Protein AF-A0A7V3SKM0-F1 (afdb_monomer)

Foldseek 3Di:
DDPVVVVVVVVVVVVLLVVLKDKDALQVVVVVCLVPVLLLFFQLLLLLVLQPVQPWDDDPPDAIDGNLCVVPDDPCRVVVSCCNVVQSVCVSVVHPSVVDDDDDDDDPPNCPVVVVVSSLVSLLVLCSDPSSWYKAQPPDLLRDDLCLLDDPVCQVVVCVVRVHHDDDHDDLVVVCCCCPVVVSPRRGGMMITDGRDCPVLALEFEDDDDDPVPDDCCLAAWDFQVVVCVVVVDSPRSVRTNLNHRPSSNHSHDYD

Secondary structure (DSSP, 8-state):
--HHHHHHHHHHHHHHHHHH--EEEHHHHHHHHHH-GGGG--HHHHHHHHHHHT-EE--TTS--EEGGGTTT--S-HHHHHIIIIIIIHHHHTT-GGGGS-------TTSSHHHHHHHHHHHHHHHHTSSTT-EEEETT-TT---GGGGS-HHHHHHHHHHH-----S---HHHHHHHHHTSTT-GGG-EEEEE--BTTTTBSEE------TTT--THHHH-EE-HHHHHHH--TTSGGGEE--SHHHHTTTSEE-

Mean predicted aligned error: 4.81 Å

Radius of gyration: 20.49 Å; Cα contacts (8 Å, |Δi|>4): 348; chains: 1; bounding box: 62×51×52 Å

Structure (mmCIF, N/CA/C/O backbone):
data_AF-A0A7V3SKM0-F1
#
_entry.id   AF-A0A7V3SKM0-F1
#
loop_
_atom_site.group_PDB
_atom_site.id
_atom_site.type_symbol
_atom_site.label_atom_id
_atom_site.label_alt_id
_atom_site.label_comp_id
_atom_site.label_asym_id
_atom_site.label_entity_id
_atom_site.label_seq_id
_atom_site.pdbx_PDB_ins_code
_atom_site.Cartn_x
_atom_site.Cartn_y
_atom_site.Cartn_z
_atom_site.occupancy
_atom_site.B_iso_or_equiv
_atom_site.auth_seq_id
_atom_site.auth_comp_id
_atom_site.auth_asym_id
_atom_site.auth_atom_id
_atom_site.pdbx_PDB_model_num
ATOM 1 N N . MET A 1 1 ? -1.896 -29.297 24.755 1.00 62.66 1 MET A N 1
ATOM 2 C CA . MET A 1 1 ? -1.454 -29.412 23.353 1.00 62.66 1 MET A CA 1
ATOM 3 C C . MET A 1 1 ? -0.085 -30.065 23.360 1.00 62.66 1 MET A C 1
ATOM 5 O O . MET A 1 1 ? 0.789 -29.589 24.080 1.00 62.66 1 MET A O 1
ATOM 9 N N . LYS A 1 2 ? 0.081 -31.198 22.677 1.00 87.25 2 LYS A N 1
ATOM 10 C CA . LYS A 1 2 ? 1.396 -31.849 22.560 1.00 87.25 2 LYS A CA 1
ATOM 11 C C . LYS A 1 2 ? 2.263 -31.060 21.567 1.00 87.25 2 LYS A C 1
ATOM 13 O O . L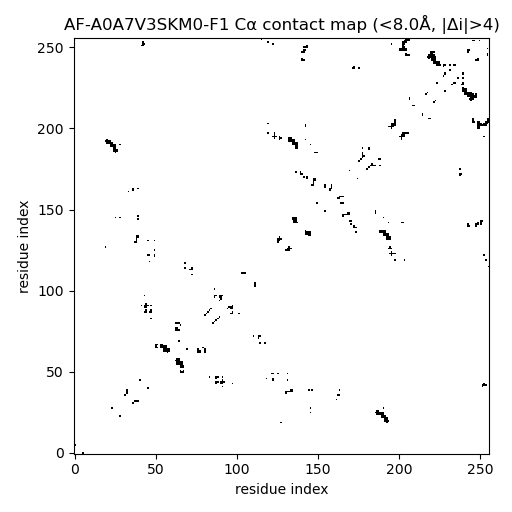YS A 1 2 ? 1.708 -30.531 20.605 1.00 87.25 2 LYS A O 1
ATOM 18 N N . PRO A 1 3 ? 3.600 -31.014 21.722 1.00 86.88 3 PRO A N 1
ATOM 19 C CA . PRO A 1 3 ? 4.477 -30.331 20.764 1.00 86.88 3 PRO A CA 1
ATOM 20 C C . PRO A 1 3 ? 4.261 -30.760 19.301 1.00 86.88 3 PRO A C 1
ATOM 22 O O . PRO A 1 3 ? 4.323 -29.933 18.400 1.00 86.88 3 PRO A O 1
ATOM 25 N N . SER A 1 4 ? 3.922 -32.030 19.061 1.00 86.69 4 SER A N 1
ATOM 26 C CA . SER A 1 4 ? 3.610 -32.563 17.727 1.00 86.69 4 SER A CA 1
ATOM 27 C C . SER A 1 4 ? 2.326 -31.995 17.107 1.00 86.69 4 SER A C 1
ATOM 29 O O . SER A 1 4 ? 2.255 -31.832 15.895 1.00 86.69 4 SER A O 1
ATOM 31 N N . GLU A 1 5 ? 1.309 -31.686 17.919 1.00 86.88 5 GLU A N 1
ATOM 32 C CA . GLU A 1 5 ? 0.057 -31.073 17.447 1.00 86.88 5 GLU A CA 1
ATOM 33 C C . GLU A 1 5 ? 0.285 -29.611 17.050 1.00 86.88 5 GLU A C 1
ATOM 35 O O . GLU A 1 5 ? -0.231 -29.166 16.030 1.00 86.88 5 GLU A O 1
ATOM 40 N N . PHE A 1 6 ? 1.113 -28.889 17.813 1.00 91.00 6 PHE A N 1
ATOM 41 C CA . PHE A 1 6 ? 1.508 -27.519 17.485 1.00 91.00 6 PHE A CA 1
ATOM 42 C C . PHE A 1 6 ? 2.310 -27.448 16.176 1.00 91.00 6 PHE A C 1
ATOM 44 O O . PHE A 1 6 ? 2.038 -26.597 15.334 1.00 91.00 6 PHE A O 1
ATOM 51 N N . LEU A 1 7 ? 3.267 -28.362 15.968 1.00 91.25 7 LEU A N 1
ATOM 52 C CA . LEU A 1 7 ? 4.035 -28.419 14.718 1.00 91.25 7 LEU A CA 1
ATOM 53 C C . LEU A 1 7 ? 3.143 -28.708 13.506 1.00 91.25 7 LEU A C 1
ATOM 55 O O . LEU A 1 7 ? 3.321 -28.082 12.466 1.00 91.25 7 LEU A O 1
ATOM 59 N N . LYS A 1 8 ? 2.147 -29.588 13.661 1.00 89.56 8 LYS A N 1
ATOM 60 C CA . LYS A 1 8 ? 1.165 -29.853 12.606 1.00 89.56 8 LYS A CA 1
ATOM 61 C C . LYS A 1 8 ? 0.349 -28.601 12.260 1.00 89.56 8 LYS A C 1
ATOM 63 O O . LYS A 1 8 ? 0.214 -28.283 11.086 1.00 89.56 8 LYS A O 1
ATOM 68 N N . GLN A 1 9 ? -0.118 -27.850 13.262 1.00 85.94 9 GLN A N 1
ATOM 69 C CA . GLN A 1 9 ? -0.811 -26.573 13.036 1.00 85.94 9 GLN A CA 1
ATOM 70 C C . GLN A 1 9 ? 0.078 -25.540 12.329 1.00 85.94 9 GLN A C 1
ATOM 72 O O . GLN A 1 9 ? -0.388 -24.822 11.449 1.00 85.94 9 GLN A O 1
ATOM 77 N N . ALA A 1 10 ? 1.363 -25.464 12.690 1.00 86.06 10 ALA A N 1
ATOM 78 C CA . ALA A 1 10 ? 2.309 -24.561 12.037 1.00 86.06 10 ALA A CA 1
ATOM 79 C C . ALA A 1 10 ? 2.553 -24.938 10.564 1.00 86.06 10 ALA A C 1
ATOM 81 O O . ALA A 1 10 ? 2.720 -24.059 9.719 1.00 86.06 10 ALA A O 1
ATOM 82 N N . GLU A 1 11 ? 2.568 -26.232 10.248 1.00 87.62 11 GLU A N 1
ATOM 83 C CA . GLU A 1 11 ? 2.710 -26.726 8.879 1.00 87.62 11 GLU A CA 1
ATOM 84 C C . GLU A 1 11 ? 1.443 -26.494 8.045 1.00 87.62 11 GLU A C 1
ATOM 86 O O . GLU A 1 11 ? 1.545 -26.009 6.920 1.00 87.62 11 GLU A O 1
ATOM 91 N N . GLU A 1 12 ? 0.257 -26.729 8.614 1.00 87.69 12 GLU A N 1
ATOM 92 C CA . GLU A 1 12 ? -1.033 -26.395 7.991 1.00 87.69 12 GLU A CA 1
ATOM 93 C C . GLU A 1 12 ? -1.133 -24.892 7.686 1.00 87.69 12 GLU A C 1
ATOM 95 O O . GLU A 1 12 ? -1.507 -24.506 6.577 1.00 87.69 12 GLU A O 1
ATOM 100 N N . LEU A 1 13 ? -0.716 -24.035 8.628 1.00 83.19 13 LEU A N 1
ATOM 101 C CA . LEU A 1 13 ? -0.663 -22.589 8.415 1.00 83.19 13 LEU A CA 1
ATOM 102 C C . LEU A 1 13 ? 0.285 -22.238 7.262 1.00 83.19 13 LEU A C 1
ATOM 104 O O . LEU A 1 13 ? -0.101 -21.501 6.358 1.00 83.19 13 LEU A O 1
ATOM 108 N N . ARG A 1 14 ? 1.490 -22.817 7.237 1.00 80.88 14 ARG A N 1
ATOM 109 C CA . ARG A 1 14 ? 2.461 -22.584 6.159 1.00 80.88 14 ARG A CA 1
ATOM 110 C C . ARG A 1 14 ? 1.924 -23.014 4.792 1.00 80.88 14 ARG A C 1
ATOM 112 O O . ARG A 1 14 ? 2.117 -22.292 3.820 1.00 80.88 14 ARG A O 1
ATOM 119 N N . GLN A 1 15 ? 1.261 -24.166 4.703 1.00 85.19 15 GLN A N 1
ATOM 120 C CA . GLN A 1 15 ? 0.653 -24.638 3.454 1.00 85.19 15 GLN A CA 1
ATOM 121 C C . GLN A 1 15 ? -0.481 -23.713 3.001 1.00 85.19 15 GLN A C 1
ATOM 123 O O . GLN A 1 15 ? -0.570 -23.385 1.819 1.00 85.19 15 GLN A O 1
ATOM 128 N N . SER A 1 16 ? -1.308 -23.241 3.939 1.00 83.25 16 SER A N 1
ATOM 129 C CA . SER A 1 16 ? -2.358 -22.270 3.631 1.00 83.25 16 SER A CA 1
ATOM 130 C C . SER A 1 16 ? -1.777 -20.954 3.104 1.00 83.25 16 SER A C 1
ATOM 132 O O . SER A 1 16 ? -2.249 -20.455 2.088 1.00 83.25 16 SER A O 1
ATOM 134 N N . GLU A 1 17 ? -0.689 -20.449 3.694 1.00 81.81 17 GLU A N 1
ATOM 135 C CA . GLU A 1 17 ? 0.005 -19.258 3.193 1.00 81.81 17 GLU A CA 1
ATOM 136 C C . GLU A 1 17 ? 0.608 -19.501 1.807 1.00 81.81 17 GLU A C 1
ATOM 138 O O . GLU A 1 17 ? 0.455 -18.660 0.927 1.00 81.81 17 GLU A O 1
ATOM 143 N N . GLN A 1 18 ? 1.217 -20.670 1.572 1.00 83.94 18 GLN A N 1
ATOM 144 C CA . GLN A 1 18 ? 1.752 -21.046 0.259 1.00 83.94 18 GLN A CA 1
ATOM 145 C C . GLN A 1 18 ? 0.680 -21.066 -0.836 1.00 83.94 18 GLN A C 1
ATOM 147 O O . GLN A 1 18 ? 0.955 -20.658 -1.961 1.00 83.94 18 GLN A O 1
ATOM 152 N N . SER A 1 19 ? -0.545 -21.483 -0.508 1.00 88.31 19 SER A N 1
ATOM 153 C CA . SER A 1 19 ? -1.655 -21.513 -1.467 1.00 88.31 19 SER A CA 1
ATOM 154 C C . SER A 1 19 ? -2.150 -20.128 -1.895 1.00 88.31 19 SER A C 1
ATOM 156 O O . SER A 1 19 ? -2.809 -20.014 -2.925 1.00 88.31 19 SER A O 1
ATOM 158 N N . LEU A 1 20 ? -1.826 -19.077 -1.132 1.00 90.62 20 LEU A N 1
ATOM 159 C CA . LEU A 1 20 ? -2.204 -17.706 -1.470 1.00 90.62 20 LEU A CA 1
ATOM 160 C C . LEU A 1 20 ? -1.263 -17.081 -2.500 1.00 90.62 20 LEU A C 1
ATOM 162 O O . LEU A 1 20 ? -1.655 -16.105 -3.141 1.00 90.62 20 LEU A O 1
ATOM 166 N N . TYR A 1 21 ? -0.034 -17.590 -2.637 1.00 94.00 21 TYR A N 1
ATOM 167 C CA . TYR A 1 21 ? 0.935 -17.029 -3.573 1.00 94.00 21 TYR A CA 1
ATOM 168 C C . TYR A 1 21 ? 0.453 -17.207 -5.005 1.00 94.00 21 TYR A C 1
ATOM 170 O O . TYR A 1 21 ? -0.045 -18.257 -5.406 1.00 94.00 21 TYR A O 1
ATOM 178 N N . TRP A 1 22 ? 0.655 -16.156 -5.783 1.00 97.25 22 TRP A N 1
ATOM 179 C CA . TRP A 1 22 ? 0.371 -16.147 -7.200 1.00 97.25 22 TRP A CA 1
ATOM 180 C C . TRP A 1 22 ? 1.491 -15.395 -7.902 1.00 97.25 22 TRP A C 1
ATOM 182 O O . TRP A 1 22 ? 1.940 -14.351 -7.424 1.00 97.25 22 TRP A O 1
ATOM 192 N N . GLU A 1 23 ? 1.924 -15.934 -9.030 1.00 97.94 23 GLU A N 1
ATOM 193 C CA . GLU A 1 23 ? 2.858 -15.300 -9.943 1.00 97.94 23 GLU A CA 1
ATOM 194 C C . GLU A 1 23 ? 2.373 -15.562 -11.364 1.00 97.94 23 GLU A C 1
ATOM 196 O O . GLU A 1 23 ? 1.942 -16.670 -11.689 1.00 97.94 23 GLU A O 1
ATOM 201 N N . GLY A 1 24 ? 2.448 -14.536 -12.196 1.00 98.19 24 GLY A N 1
ATOM 202 C CA . GLY A 1 24 ? 2.069 -14.599 -13.594 1.00 98.19 24 GLY A CA 1
ATOM 203 C C . GLY A 1 24 ? 2.647 -13.418 -14.350 1.00 98.19 24 GLY A C 1
ATOM 204 O O . GLY A 1 24 ? 3.546 -12.718 -13.884 1.00 98.19 24 GLY A O 1
ATOM 205 N N . THR A 1 25 ? 2.126 -13.196 -15.539 1.00 98.50 25 THR A N 1
ATOM 206 C CA . THR A 1 25 ? 2.462 -12.056 -16.380 1.00 98.50 25 THR A CA 1
ATOM 207 C C . THR A 1 25 ? 1.460 -10.921 -16.189 1.00 98.50 25 THR A C 1
ATOM 209 O O . THR A 1 25 ? 0.399 -11.081 -15.578 1.00 98.50 25 THR A O 1
ATOM 212 N N . PHE A 1 26 ? 1.768 -9.751 -16.742 1.00 98.50 26 PHE A N 1
ATOM 213 C CA . PHE A 1 26 ? 0.814 -8.652 -16.797 1.00 98.50 26 PHE A CA 1
ATOM 214 C C . PHE A 1 26 ? -0.458 -9.033 -17.569 1.00 98.50 26 PHE A C 1
ATOM 216 O O . PHE A 1 26 ? -1.543 -8.596 -17.190 1.00 98.50 26 PHE A O 1
ATOM 223 N N . ALA A 1 27 ? -0.352 -9.878 -18.602 1.00 98.19 27 ALA A N 1
ATOM 224 C CA . ALA A 1 27 ? -1.518 -10.402 -19.308 1.00 98.19 27 ALA A CA 1
ATOM 225 C C . ALA A 1 27 ? -2.434 -11.213 -18.373 1.00 98.19 27 ALA A C 1
ATOM 227 O O . ALA A 1 27 ? -3.635 -10.954 -18.331 1.00 98.19 27 ALA A O 1
ATOM 228 N N . ASP A 1 28 ? -1.866 -12.102 -17.554 1.00 98.31 28 ASP A N 1
ATOM 229 C CA . ASP A 1 28 ? -2.636 -12.874 -16.568 1.00 98.31 28 ASP A CA 1
ATOM 230 C C . ASP A 1 28 ? -3.270 -11.954 -15.508 1.00 98.31 28 ASP A C 1
ATOM 232 O O . ASP A 1 28 ? -4.421 -12.124 -15.105 1.00 98.31 28 ASP A O 1
ATOM 236 N N . TYR A 1 29 ? -2.543 -10.916 -15.082 1.00 98.31 29 TYR A N 1
ATOM 237 C CA . TYR A 1 29 ? -3.069 -9.919 -14.151 1.00 98.31 29 TYR A CA 1
ATOM 238 C C . TYR A 1 29 ? -4.236 -9.108 -14.745 1.00 98.31 29 TYR A C 1
ATOM 240 O O . TYR A 1 29 ? -5.186 -8.793 -14.023 1.00 98.31 29 TYR A O 1
ATOM 248 N N . LEU A 1 30 ? -4.217 -8.796 -16.047 1.00 97.88 30 LEU A N 1
ATOM 249 C CA . LEU A 1 30 ? -5.338 -8.124 -16.712 1.00 97.88 30 LEU A CA 1
ATOM 250 C C . LEU A 1 30 ? -6.625 -8.958 -16.645 1.00 97.88 30 LEU A C 1
ATOM 252 O O . LEU A 1 30 ? -7.708 -8.400 -16.458 1.00 97.88 30 LEU A O 1
ATOM 256 N N . GLU A 1 31 ? -6.537 -10.285 -16.724 1.00 97.31 31 GLU A N 1
ATOM 257 C CA . GLU A 1 31 ? -7.702 -11.157 -16.527 1.00 97.31 31 GLU A CA 1
ATOM 258 C C . GLU A 1 31 ? -8.241 -11.064 -15.093 1.00 97.31 31 GLU A C 1
ATOM 260 O O . GLU A 1 31 ? -9.453 -10.978 -14.885 1.00 97.31 31 GLU A O 1
ATOM 265 N N . ILE A 1 32 ? -7.352 -11.006 -14.097 1.00 97.44 32 ILE A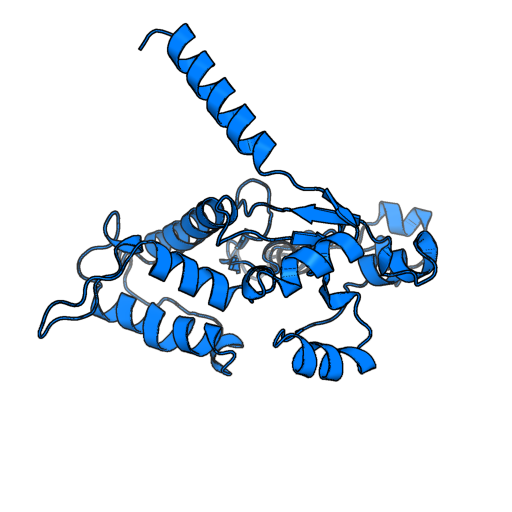 N 1
ATOM 266 C CA . ILE A 1 32 ? -7.733 -10.875 -12.685 1.00 97.44 32 ILE A CA 1
ATOM 267 C C . ILE A 1 32 ? -8.420 -9.532 -12.432 1.00 97.44 32 ILE A C 1
ATOM 269 O O . ILE A 1 32 ? -9.520 -9.498 -11.880 1.00 97.44 32 ILE A O 1
ATOM 273 N N . VAL A 1 33 ? -7.793 -8.421 -12.820 1.00 97.12 33 VAL A N 1
ATOM 274 C CA . VAL A 1 33 ? -8.286 -7.074 -12.494 1.00 97.12 33 VAL A CA 1
ATOM 275 C C . VAL A 1 33 ? -9.577 -6.734 -13.238 1.00 97.12 33 VAL A C 1
ATOM 277 O O . VAL A 1 33 ? -10.424 -6.026 -12.702 1.00 97.12 33 VAL A O 1
ATOM 280 N N . THR A 1 34 ? -9.785 -7.274 -14.441 1.00 95.75 34 THR A N 1
ATOM 281 C CA . THR A 1 34 ? -11.042 -7.073 -15.181 1.00 95.75 34 THR A CA 1
ATOM 282 C C . THR A 1 34 ? -12.211 -7.848 -14.571 1.00 95.75 34 THR A C 1
ATOM 284 O O . THR A 1 34 ? -13.347 -7.383 -14.647 1.00 95.75 34 THR A O 1
ATOM 287 N N . GLN A 1 35 ? -11.952 -8.984 -13.914 1.00 95.19 35 GLN A N 1
ATOM 288 C CA . GLN A 1 35 ? -12.962 -9.739 -13.161 1.00 95.19 35 GLN A CA 1
ATOM 289 C C . GLN A 1 35 ? -13.176 -9.195 -11.742 1.00 95.19 35 GLN A C 1
ATOM 291 O O . GLN A 1 35 ? -14.296 -9.211 -11.230 1.00 95.19 35 GLN A O 1
ATOM 296 N N . LYS A 1 36 ? -12.104 -8.722 -11.100 1.00 95.19 36 LYS A N 1
ATOM 297 C CA . LYS A 1 36 ? -12.081 -8.203 -9.728 1.00 95.19 36 LYS A CA 1
ATOM 298 C C . LYS A 1 36 ? -11.412 -6.817 -9.686 1.00 95.19 36 LYS A C 1
ATOM 300 O O . LYS A 1 36 ? -10.288 -6.713 -9.195 1.00 95.19 36 LYS A O 1
ATOM 305 N N . PRO A 1 37 ? -12.079 -5.740 -10.144 1.00 94.31 37 PRO A N 1
ATOM 306 C CA . PRO A 1 37 ? -11.497 -4.391 -10.185 1.00 94.31 37 PRO A CA 1
ATOM 307 C C . PRO A 1 37 ? -10.926 -3.894 -8.851 1.00 94.31 37 PRO A C 1
ATOM 309 O O . PRO A 1 37 ? -9.966 -3.126 -8.844 1.00 94.31 37 PRO A O 1
ATOM 312 N N . GLN A 1 38 ? -11.471 -4.370 -7.728 1.00 93.38 38 GLN A N 1
ATOM 313 C CA . GLN A 1 38 ? -11.050 -3.996 -6.378 1.00 93.38 38 GLN A CA 1
ATOM 314 C C . GLN A 1 38 ? -9.590 -4.346 -6.049 1.00 93.38 38 GLN A C 1
ATOM 316 O O . GLN A 1 38 ? -8.990 -3.758 -5.151 1.00 93.38 38 GLN A O 1
ATOM 321 N N . VAL A 1 39 ? -8.955 -5.270 -6.782 1.00 95.50 39 VAL A N 1
ATOM 322 C CA . VAL A 1 39 ? -7.533 -5.586 -6.539 1.00 95.50 39 VAL A CA 1
ATOM 323 C C . VAL A 1 39 ? -6.620 -4.398 -6.862 1.00 95.50 39 VAL A C 1
ATOM 325 O O . VAL A 1 39 ? -5.549 -4.281 -6.265 1.00 95.50 39 VAL A O 1
ATOM 328 N N . ALA A 1 40 ? -7.071 -3.496 -7.741 1.00 95.38 40 ALA A N 1
ATOM 329 C CA . ALA A 1 40 ? -6.399 -2.253 -8.115 1.00 95.38 40 ALA A CA 1
ATOM 330 C C . ALA A 1 40 ? -6.851 -1.040 -7.277 1.00 95.38 40 ALA A C 1
ATOM 332 O O . ALA A 1 40 ? -6.513 0.102 -7.599 1.00 95.38 40 ALA A O 1
ATOM 333 N N . ASP A 1 41 ? -7.626 -1.253 -6.208 1.00 93.62 41 ASP A N 1
ATOM 334 C CA . ASP A 1 41 ? -8.072 -0.151 -5.366 1.00 93.62 41 ASP A CA 1
ATOM 335 C C . ASP A 1 41 ? -6.921 0.507 -4.605 1.00 93.62 41 ASP A C 1
ATOM 337 O O . ASP A 1 41 ? -5.954 -0.126 -4.156 1.00 93.62 41 ASP A O 1
ATOM 341 N N . LEU A 1 42 ? -7.079 1.821 -4.442 1.00 94.62 42 LEU A N 1
ATOM 342 C CA . LEU A 1 42 ? -6.159 2.684 -3.716 1.00 94.62 42 LEU A CA 1
ATOM 343 C C . LEU A 1 42 ? -6.094 2.293 -2.236 1.00 94.62 42 LEU A C 1
ATOM 345 O O . LEU A 1 42 ? -7.047 1.746 -1.679 1.00 94.62 42 LEU A O 1
ATOM 349 N N . ALA A 1 43 ? -5.001 2.675 -1.574 1.00 95.06 43 ALA A N 1
ATOM 350 C CA . ALA A 1 43 ? -4.765 2.394 -0.157 1.00 95.06 43 ALA A CA 1
ATOM 351 C C . ALA A 1 43 ? -5.970 2.750 0.734 1.00 95.06 43 ALA A C 1
ATOM 353 O O . ALA A 1 43 ? -6.401 1.955 1.564 1.00 95.06 43 ALA A O 1
ATOM 354 N N . HIS A 1 44 ? -6.569 3.924 0.524 1.00 95.81 44 HIS A N 1
ATOM 355 C CA . HIS A 1 44 ? -7.683 4.430 1.329 1.00 95.81 44 HIS A CA 1
ATOM 356 C C . HIS A 1 44 ? -8.960 3.609 1.146 1.00 95.81 44 HIS A C 1
ATOM 358 O O . HIS A 1 44 ? -9.668 3.380 2.124 1.00 95.81 44 HIS A O 1
ATOM 364 N N . ALA A 1 45 ? -9.236 3.159 -0.083 1.00 96.12 45 ALA A N 1
ATOM 365 C CA . ALA A 1 45 ? -10.347 2.255 -0.372 1.00 96.12 45 ALA A CA 1
ATOM 366 C C . ALA A 1 45 ? -10.113 0.901 0.296 1.00 96.12 45 ALA A C 1
ATOM 368 O O . ALA A 1 45 ? -10.965 0.431 1.035 1.00 96.12 45 ALA A O 1
ATOM 369 N N . ARG A 1 46 ? -8.898 0.361 0.197 1.00 96.31 46 ARG A N 1
ATOM 370 C CA . ARG A 1 46 ? -8.536 -0.897 0.851 1.00 96.31 46 ARG A 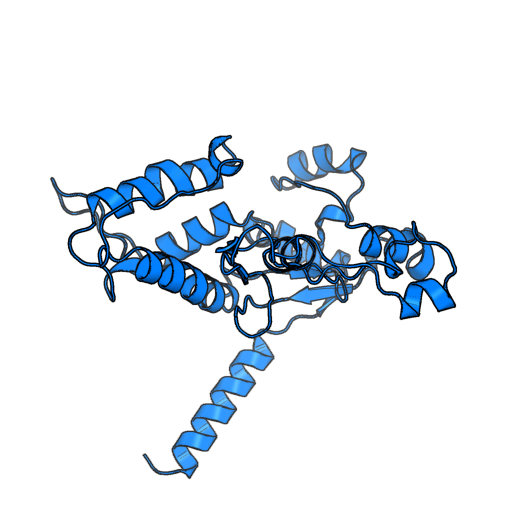CA 1
ATOM 371 C C . ARG A 1 46 ? -8.683 -0.852 2.372 1.00 96.31 46 ARG A C 1
ATOM 373 O O . ARG A 1 46 ? -9.167 -1.809 2.967 1.00 96.31 46 ARG A O 1
ATOM 380 N N . VAL A 1 47 ? -8.288 0.254 3.006 1.00 97.62 47 VAL A N 1
ATOM 381 C CA . VAL A 1 47 ? -8.479 0.455 4.452 1.00 97.62 47 VAL A CA 1
ATOM 382 C C . VAL A 1 47 ? -9.961 0.597 4.799 1.00 97.62 47 VAL A C 1
ATOM 384 O O . VAL A 1 47 ? -10.405 0.025 5.793 1.00 97.62 47 VAL A O 1
ATOM 387 N N . TYR A 1 48 ? -10.736 1.319 3.987 1.00 98.12 48 TYR A N 1
ATOM 388 C CA . TYR A 1 48 ? -12.183 1.412 4.163 1.00 98.12 48 TYR A CA 1
ATOM 389 C C . TYR A 1 48 ? -12.845 0.030 4.070 1.00 98.12 48 TYR A C 1
ATOM 391 O O . TYR A 1 48 ? -13.522 -0.389 5.007 1.00 98.12 48 TYR A O 1
ATOM 399 N N . ASP A 1 49 ? -12.579 -0.712 2.998 1.00 97.44 49 ASP A N 1
ATOM 400 C CA . ASP A 1 49 ? -13.169 -2.023 2.736 1.00 97.44 49 ASP A CA 1
ATOM 401 C C . ASP A 1 49 ? -12.767 -3.045 3.793 1.00 97.44 49 ASP A C 1
ATOM 403 O O . ASP A 1 49 ? -13.613 -3.797 4.263 1.00 97.44 49 ASP A O 1
ATOM 407 N N . MET A 1 50 ? -11.519 -3.012 4.265 1.00 97.69 50 MET A N 1
ATOM 408 C CA . MET A 1 50 ? -11.067 -3.802 5.412 1.00 97.69 50 MET A CA 1
ATOM 409 C C . MET A 1 50 ? -11.929 -3.557 6.660 1.00 97.69 50 MET A C 1
ATOM 411 O O . MET A 1 50 ? -12.316 -4.506 7.348 1.00 97.69 50 MET A O 1
ATOM 415 N N . ILE A 1 51 ? -12.208 -2.289 6.988 1.00 97.88 51 ILE A N 1
ATOM 416 C CA . ILE A 1 51 ? -13.022 -1.930 8.157 1.00 97.88 51 ILE A CA 1
ATOM 417 C C . ILE A 1 51 ? -14.460 -2.417 7.957 1.00 97.88 51 ILE A C 1
ATOM 419 O O . ILE A 1 51 ? -15.050 -2.989 8.878 1.00 97.88 51 ILE A O 1
ATOM 423 N N . MET A 1 52 ? -15.010 -2.227 6.755 1.00 97.44 52 MET A N 1
ATOM 424 C CA . MET A 1 52 ? -16.376 -2.626 6.418 1.00 97.44 52 MET A CA 1
ATOM 425 C C . MET A 1 52 ? -16.546 -4.150 6.366 1.00 97.44 52 MET A C 1
ATOM 427 O O . MET A 1 52 ? -17.566 -4.659 6.831 1.00 97.44 52 MET A O 1
ATOM 431 N N . ALA A 1 53 ? -15.540 -4.888 5.892 1.00 96.56 53 ALA A N 1
ATOM 432 C CA . ALA A 1 53 ? -15.531 -6.348 5.812 1.00 96.56 53 ALA A CA 1
ATOM 433 C C . ALA A 1 53 ? -15.604 -7.017 7.194 1.00 96.56 53 ALA A C 1
ATOM 435 O O . ALA A 1 53 ? -16.153 -8.110 7.326 1.00 96.56 53 ALA A O 1
ATOM 436 N N . ALA A 1 54 ? -15.121 -6.354 8.251 1.00 96.06 54 ALA A N 1
ATOM 437 C CA . ALA A 1 54 ? -15.300 -6.831 9.624 1.00 96.06 54 ALA A CA 1
ATOM 438 C C . ALA A 1 54 ? -16.765 -6.746 10.105 1.00 96.06 54 ALA A C 1
ATOM 440 O O . ALA A 1 54 ? -17.144 -7.416 11.071 1.00 96.06 54 ALA A O 1
ATOM 441 N N . GLY A 1 55 ? -17.586 -5.930 9.440 1.00 96.31 55 GLY A N 1
ATOM 442 C CA . GLY A 1 55 ? -18.994 -5.692 9.733 1.00 96.31 55 GLY A CA 1
ATOM 443 C C . GLY A 1 55 ? -19.245 -4.421 10.546 1.00 96.31 55 GLY A C 1
ATOM 444 O O . GLY A 1 55 ? -18.420 -3.984 11.355 1.00 96.31 55 GLY A O 1
ATOM 445 N N . VAL A 1 56 ? -20.428 -3.841 10.348 1.00 96.50 56 VAL A N 1
ATOM 446 C CA . VAL A 1 56 ? -20.882 -2.611 11.005 1.00 96.50 56 VAL A CA 1
ATOM 447 C C . VAL A 1 56 ? -22.252 -2.854 11.614 1.00 96.50 56 VAL A C 1
ATOM 449 O O . VAL A 1 56 ? -23.138 -3.388 10.952 1.00 96.50 56 VAL A O 1
ATOM 452 N N . ASP A 1 57 ? -22.417 -2.473 12.875 1.00 94.31 57 ASP A N 1
ATOM 453 C CA . ASP A 1 57 ? -23.710 -2.483 13.547 1.00 94.31 57 ASP A CA 1
ATOM 454 C C . ASP A 1 57 ? -24.250 -1.051 13.628 1.00 94.31 57 ASP A C 1
ATOM 456 O O . ASP A 1 57 ? -23.537 -0.129 14.038 1.00 94.31 57 ASP A O 1
ATOM 460 N N . GLU A 1 58 ? -25.514 -0.869 13.246 1.00 92.56 58 GLU A N 1
ATOM 461 C CA . GLU A 1 58 ? -26.188 0.435 13.178 1.00 92.56 58 GLU A CA 1
ATOM 462 C C . GLU A 1 58 ? -27.346 0.500 14.194 1.00 92.56 58 GLU A C 1
ATOM 464 O O . GLU A 1 58 ? -28.513 0.345 13.834 1.00 92.56 58 GLU A O 1
ATOM 469 N N . PRO A 1 59 ? -27.045 0.662 15.496 1.00 89.50 59 PRO A N 1
ATOM 470 C CA . PRO A 1 59 ? -28.070 0.791 16.525 1.00 89.50 59 PRO A CA 1
ATOM 471 C C . PRO A 1 59 ? -28.869 2.093 16.373 1.00 89.50 59 PRO A C 1
ATOM 473 O O . PRO A 1 59 ? -28.307 3.169 16.171 1.00 89.50 59 PRO A O 1
ATOM 476 N N . GLU A 1 60 ? -30.188 2.009 16.547 1.00 90.94 60 GLU A N 1
ATOM 477 C CA . GLU A 1 60 ? -31.084 3.163 16.449 1.00 90.94 60 GLU A CA 1
ATOM 478 C C . GLU A 1 60 ? -30.712 4.260 17.466 1.00 90.94 60 GLU A C 1
ATOM 480 O O . GLU A 1 60 ? -30.506 4.003 18.656 1.00 90.94 60 GLU A O 1
ATOM 485 N N . GLY A 1 61 ? -30.583 5.502 16.986 1.00 86.88 61 GLY A N 1
ATOM 486 C CA . GLY A 1 61 ? -30.257 6.666 17.818 1.00 86.88 61 GLY A CA 1
ATOM 487 C C . GLY A 1 61 ? -28.829 6.698 18.383 1.00 86.88 61 GLY A C 1
ATOM 488 O O . GLY A 1 61 ? -28.539 7.531 19.245 1.00 86.88 61 GLY A O 1
ATOM 489 N N . ARG A 1 62 ? -27.925 5.819 17.930 1.00 87.06 62 ARG A N 1
ATOM 490 C CA . ARG A 1 62 ? -26.522 5.765 18.371 1.00 87.06 62 ARG A CA 1
ATOM 491 C C . ARG A 1 62 ? -25.552 5.813 17.178 1.00 87.06 62 ARG A C 1
ATOM 493 O O . ARG A 1 62 ? -25.945 5.484 16.063 1.00 87.06 62 ARG A O 1
ATOM 500 N N . PRO A 1 63 ? -24.289 6.234 17.393 1.00 87.81 63 PRO A N 1
ATOM 501 C CA . PRO A 1 63 ? -23.254 6.171 16.361 1.00 87.81 63 PRO A CA 1
ATOM 502 C C . PRO A 1 63 ? -23.058 4.748 15.827 1.00 87.81 63 PRO A C 1
ATOM 504 O O . PRO A 1 63 ? -23.229 3.776 16.572 1.00 87.81 63 PRO A O 1
ATOM 507 N N . LYS A 1 64 ? -22.649 4.636 14.557 1.00 92.44 64 LYS A N 1
ATOM 508 C CA . LYS A 1 64 ? -22.300 3.344 13.949 1.00 92.44 64 LYS A CA 1
ATOM 509 C C . LYS A 1 64 ? -21.156 2.686 14.713 1.00 92.44 64 LYS A C 1
ATOM 511 O O . LYS A 1 64 ? -20.196 3.350 15.103 1.00 92.44 64 LYS A O 1
ATOM 516 N N . GLN A 1 65 ? -21.235 1.369 14.871 1.00 92.88 65 GLN A N 1
ATOM 517 C CA . GLN A 1 65 ? -20.216 0.582 15.555 1.00 92.88 65 GLN A CA 1
ATOM 518 C C . GLN A 1 65 ? -19.518 -0.358 14.580 1.00 92.88 65 GLN A C 1
ATOM 520 O O . GLN A 1 6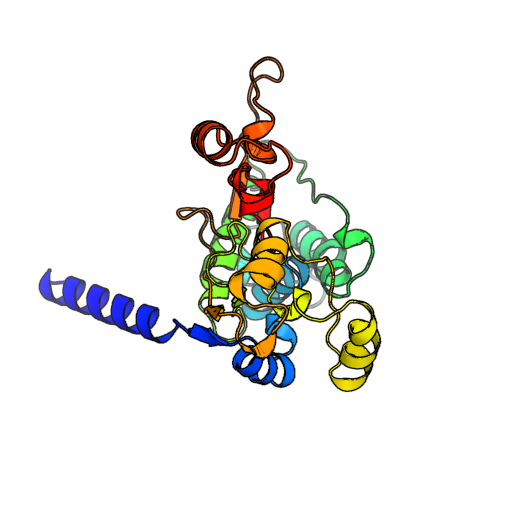5 ? -20.084 -1.359 14.142 1.00 92.88 65 GLN A O 1
ATOM 525 N N . TYR A 1 66 ? -18.258 -0.066 14.277 1.00 96.19 66 TYR A N 1
ATOM 526 C CA . TYR A 1 66 ? -17.436 -0.896 13.400 1.00 96.19 66 TYR A CA 1
ATOM 527 C C . TYR A 1 66 ? -16.816 -2.038 14.200 1.00 96.19 66 TYR A C 1
ATOM 529 O O . TYR A 1 66 ? -16.027 -1.813 15.124 1.00 96.19 66 TYR A O 1
ATOM 537 N N . ARG A 1 67 ? -17.142 -3.278 13.831 1.00 95.69 67 ARG A N 1
ATOM 538 C CA . ARG A 1 67 ? -16.665 -4.480 14.531 1.00 95.69 67 ARG A CA 1
ATOM 539 C C . ARG A 1 67 ? -15.146 -4.598 14.513 1.00 95.69 67 ARG A C 1
ATOM 541 O O . ARG A 1 67 ? -14.581 -5.103 15.477 1.00 95.69 67 ARG A O 1
ATOM 548 N N . PHE A 1 68 ? -14.503 -4.050 13.481 1.00 96.62 68 PHE A N 1
ATOM 549 C CA . PHE A 1 68 ? -13.050 -3.957 13.360 1.00 96.62 68 PHE A CA 1
ATOM 550 C C . PHE A 1 68 ? -12.371 -3.374 14.613 1.00 96.62 68 PHE A C 1
ATOM 552 O O . PHE A 1 68 ? -11.338 -3.885 15.033 1.00 96.62 68 PHE A O 1
ATOM 559 N N . PHE A 1 69 ? -12.954 -2.343 15.238 1.00 95.75 69 PHE A N 1
ATOM 560 C CA . PHE A 1 69 ? -12.338 -1.643 16.376 1.00 95.75 69 PHE A CA 1
ATOM 561 C C . PHE A 1 69 ? -12.734 -2.202 17.754 1.00 95.75 69 PHE A C 1
ATOM 563 O O . PHE A 1 69 ? -12.129 -1.835 18.761 1.00 95.75 69 PHE A O 1
ATOM 570 N N . ARG A 1 70 ? -13.725 -3.101 17.827 1.00 89.56 70 ARG A N 1
ATOM 571 C CA . ARG A 1 70 ? -14.362 -3.512 19.095 1.00 89.56 70 ARG A CA 1
ATOM 572 C C . ARG A 1 70 ? -13.452 -4.222 20.090 1.00 89.56 70 ARG A C 1
ATOM 574 O O . ARG A 1 70 ? -13.770 -4.242 21.274 1.00 89.56 70 ARG A O 1
ATOM 581 N N . SER A 1 71 ? -12.379 -4.855 19.625 1.00 86.25 71 SER A N 1
ATOM 582 C CA . SER A 1 71 ? -11.491 -5.631 20.494 1.00 86.25 71 SER A CA 1
ATOM 583 C C . SER A 1 71 ? -10.590 -4.761 21.366 1.00 86.25 71 SER A C 1
ATOM 585 O O . SER A 1 71 ? -10.187 -5.211 22.434 1.00 86.25 71 SER A O 1
ATOM 587 N N . GLU A 1 72 ? -10.258 -3.542 20.926 1.00 89.56 72 GLU A N 1
ATOM 588 C CA . GLU A 1 72 ? -9.249 -2.709 21.600 1.00 89.56 72 GLU A CA 1
ATOM 589 C C . GLU A 1 72 ? -9.693 -1.259 21.844 1.00 89.56 72 GLU A C 1
ATOM 591 O O . GLU A 1 72 ? -9.105 -0.586 22.691 1.00 89.56 72 GLU A O 1
ATOM 596 N N . ILE A 1 73 ? -10.725 -0.761 21.151 1.00 91.00 73 ILE A N 1
ATOM 597 C CA . ILE A 1 73 ? -11.190 0.625 21.275 1.00 91.00 73 ILE A CA 1
ATOM 598 C C . ILE A 1 73 ? -12.597 0.668 21.873 1.00 91.00 73 ILE A C 1
ATOM 600 O O . ILE A 1 73 ? -13.547 0.118 21.317 1.00 91.00 73 ILE A O 1
ATOM 604 N N . PHE A 1 74 ? -12.741 1.402 22.978 1.00 89.50 74 PHE A N 1
ATOM 605 C CA . PHE A 1 74 ? -14.004 1.578 23.693 1.00 89.50 74 PHE A CA 1
ATOM 606 C C . PHE A 1 74 ? -14.300 3.065 23.908 1.00 89.50 74 PHE A C 1
ATOM 608 O O . PHE A 1 74 ? -13.405 3.840 24.239 1.00 89.50 74 PHE A O 1
ATOM 615 N N . GLY A 1 75 ? -15.561 3.469 23.730 1.00 88.62 75 GLY A N 1
ATOM 616 C CA . GLY A 1 75 ? -16.024 4.835 24.012 1.00 88.62 75 GLY A CA 1
ATOM 617 C C . GLY A 1 75 ? -15.603 5.904 22.995 1.00 88.62 75 GLY A C 1
ATOM 618 O O . GLY A 1 75 ? -15.823 7.088 23.241 1.00 88.62 75 GLY A O 1
ATOM 619 N N . LEU A 1 76 ? -15.020 5.511 21.856 1.00 90.88 76 LEU A N 1
ATOM 620 C CA . LEU A 1 76 ? -14.622 6.416 20.768 1.00 90.88 76 LEU A CA 1
ATOM 621 C C . LEU A 1 76 ? -15.552 6.327 19.547 1.00 90.88 76 LEU A C 1
ATOM 623 O O . LEU A 1 76 ? -15.151 6.712 18.454 1.00 90.88 76 LEU A O 1
ATOM 627 N N . ASP A 1 77 ? -16.792 5.849 19.700 1.00 91.31 77 ASP A N 1
ATOM 628 C CA . ASP A 1 77 ? -17.697 5.550 18.577 1.00 91.31 77 ASP A CA 1
ATOM 629 C C . ASP A 1 77 ? -17.886 6.743 17.624 1.00 91.31 77 ASP A C 1
ATOM 631 O O . ASP A 1 77 ? -17.797 6.590 16.408 1.00 91.31 77 ASP A O 1
ATOM 635 N N . LYS A 1 78 ? -18.060 7.961 18.162 1.00 91.75 78 LYS A N 1
ATOM 636 C CA . LYS A 1 78 ? -18.167 9.187 17.348 1.00 91.75 78 LYS A CA 1
ATOM 637 C C . LYS A 1 78 ? -16.886 9.477 16.564 1.00 91.75 78 LYS A C 1
ATOM 639 O O . LYS A 1 78 ? -16.959 9.788 15.384 1.00 91.75 78 LYS A O 1
ATOM 644 N N . THR A 1 79 ? -15.722 9.362 17.203 1.00 92.62 79 THR A N 1
ATOM 645 C CA . THR A 1 79 ? -14.422 9.602 16.559 1.00 92.62 79 THR A CA 1
ATOM 646 C C . THR A 1 79 ? -14.135 8.556 15.486 1.00 92.62 79 THR A C 1
ATOM 648 O O . THR A 1 79 ? -13.681 8.899 14.400 1.00 92.62 79 THR A O 1
ATOM 651 N N . LEU A 1 80 ? -14.447 7.285 15.754 1.00 94.81 80 LEU A N 1
ATOM 652 C CA . LEU A 1 80 ? -14.336 6.214 14.767 1.00 94.81 80 LEU A CA 1
ATOM 653 C C . LEU A 1 80 ? -15.272 6.461 13.584 1.00 94.81 80 LEU A C 1
ATOM 655 O O . LEU A 1 80 ? -14.850 6.323 12.441 1.00 94.81 80 LEU A O 1
ATOM 659 N N . GLN A 1 81 ? -16.512 6.891 13.836 1.00 94.75 81 GLN A N 1
ATOM 660 C CA . GLN A 1 81 ? -17.439 7.263 12.772 1.00 94.75 81 GLN A CA 1
ATOM 661 C C . GLN A 1 81 ? -16.908 8.423 11.924 1.00 94.75 81 GLN A C 1
ATOM 663 O O . GLN A 1 81 ? -17.009 8.343 10.707 1.00 94.75 81 GLN A O 1
ATOM 668 N N . GLN A 1 82 ? -16.286 9.440 12.522 1.00 94.56 82 GLN A N 1
ATOM 669 C CA . GLN A 1 82 ? -15.635 10.518 11.768 1.00 94.56 82 GLN A CA 1
ATOM 670 C C . GLN A 1 82 ? -14.483 9.992 10.900 1.00 94.56 82 GLN A C 1
ATOM 672 O O . GLN A 1 82 ? -14.426 10.271 9.707 1.00 94.56 82 GLN A O 1
ATOM 677 N N . ILE A 1 83 ? -13.588 9.175 11.462 1.00 95.75 83 ILE A N 1
ATOM 678 C CA . ILE A 1 83 ? -12.466 8.593 10.710 1.00 95.75 83 ILE A CA 1
ATOM 679 C C . ILE A 1 83 ? -12.975 7.738 9.537 1.00 95.75 83 ILE A C 1
ATOM 681 O O . ILE A 1 83 ? -12.456 7.828 8.425 1.00 95.75 83 ILE A O 1
ATOM 685 N N . VAL A 1 84 ? -14.003 6.918 9.751 1.00 97.06 84 VAL A N 1
ATOM 686 C CA . VAL A 1 84 ? -14.504 6.015 8.709 1.00 97.06 84 VAL A CA 1
ATOM 687 C C . VAL A 1 84 ? -15.356 6.751 7.674 1.00 97.06 84 VAL A C 1
ATOM 689 O O . VAL A 1 84 ? -15.094 6.620 6.483 1.00 97.06 84 VAL A O 1
ATOM 692 N N . GLU A 1 85 ? -16.345 7.540 8.092 1.00 95.81 85 GLU A N 1
ATOM 693 C CA . GLU A 1 85 ? -17.347 8.132 7.189 1.00 95.81 85 GLU A CA 1
ATOM 694 C C . GLU A 1 85 ? -16.925 9.495 6.628 1.00 95.81 85 GLU A C 1
ATOM 696 O O . GLU A 1 85 ? -17.330 9.849 5.522 1.00 95.81 85 GLU A O 1
ATOM 701 N N . GLU A 1 86 ? -16.111 10.268 7.352 1.00 95.44 86 GLU A N 1
ATOM 702 C CA . GLU A 1 86 ? -15.689 11.609 6.916 1.00 95.44 86 GLU A CA 1
ATOM 703 C C . GLU A 1 86 ? -14.287 11.620 6.292 1.00 95.44 86 GLU A C 1
ATOM 705 O O . GLU A 1 86 ? -13.973 12.531 5.524 1.00 95.44 86 GLU A O 1
ATOM 710 N N . TYR A 1 87 ? -13.453 10.608 6.564 1.00 96.75 87 TYR A N 1
ATOM 711 C CA . TYR A 1 87 ? -12.121 10.484 5.964 1.00 96.75 87 TYR A CA 1
ATOM 712 C C . TYR A 1 87 ? -12.018 9.309 4.981 1.00 96.75 87 TYR A C 1
ATOM 714 O O . TYR A 1 87 ? -11.852 9.540 3.781 1.00 96.75 87 TYR A O 1
ATOM 722 N N . PHE A 1 88 ? -12.146 8.057 5.438 1.00 97.44 88 PHE A N 1
ATOM 723 C CA . PHE A 1 88 ? -11.906 6.890 4.574 1.00 97.44 88 PHE A CA 1
ATOM 724 C C . PHE A 1 88 ? -12.974 6.691 3.490 1.00 97.44 88 PHE A C 1
ATOM 726 O O . PHE A 1 88 ? -12.611 6.487 2.337 1.00 97.44 88 PHE A O 1
ATOM 733 N N . ALA A 1 89 ? -14.266 6.814 3.801 1.00 97.12 89 ALA A N 1
ATOM 734 C CA . ALA A 1 89 ? -15.347 6.651 2.823 1.00 97.12 89 ALA A CA 1
ATOM 735 C C . ALA A 1 89 ? -15.256 7.648 1.644 1.00 97.12 89 ALA A C 1
ATOM 737 O O . ALA A 1 89 ? -15.298 7.223 0.484 1.00 97.12 89 ALA A O 1
ATOM 738 N N . PRO A 1 90 ? -15.100 8.969 1.868 1.00 97.19 90 PRO A N 1
ATOM 739 C CA . PRO A 1 90 ? -14.884 9.909 0.772 1.00 97.19 90 PRO A CA 1
ATOM 740 C C . PRO A 1 90 ? -13.538 9.697 0.062 1.00 97.19 90 PRO A C 1
ATOM 742 O O . PRO A 1 90 ? -13.480 9.844 -1.161 1.00 97.19 90 PRO A O 1
ATOM 745 N N . ALA A 1 91 ? -12.474 9.298 0.772 1.00 96.00 91 ALA A N 1
ATOM 746 C CA . ALA A 1 91 ? -11.190 8.976 0.147 1.00 96.00 91 ALA A CA 1
ATOM 747 C C . ALA A 1 91 ? -11.276 7.756 -0.787 1.00 96.00 91 ALA A C 1
ATOM 749 O O . ALA A 1 91 ? -10.735 7.793 -1.893 1.00 96.00 91 ALA A O 1
ATOM 750 N N . ALA A 1 92 ? -12.005 6.714 -0.376 1.00 95.38 92 ALA A N 1
ATOM 751 C CA . ALA A 1 92 ? -12.277 5.513 -1.161 1.00 95.38 92 ALA A CA 1
ATOM 752 C C . ALA A 1 92 ? -13.023 5.844 -2.463 1.00 95.38 92 ALA A C 1
ATOM 754 O O . ALA A 1 92 ? -12.717 5.314 -3.527 1.00 95.38 92 ALA A O 1
ATOM 755 N N . ARG A 1 93 ? -13.930 6.829 -2.413 1.00 94.56 93 ARG A N 1
ATOM 756 C CA . ARG A 1 93 ? -14.636 7.382 -3.586 1.00 94.56 93 ARG A CA 1
ATOM 757 C C . ARG A 1 93 ? -13.801 8.369 -4.406 1.00 94.56 93 ARG A C 1
ATOM 759 O O . ARG A 1 93 ? -14.340 9.067 -5.263 1.00 94.56 93 ARG A O 1
ATOM 766 N N . ARG A 1 94 ? -12.489 8.424 -4.165 1.00 93.56 94 ARG A N 1
ATOM 767 C CA . ARG A 1 94 ? -11.513 9.247 -4.893 1.00 93.56 94 ARG A CA 1
ATOM 768 C C . ARG A 1 94 ? -11.737 10.761 -4.757 1.00 93.56 94 ARG A C 1
ATOM 770 O O . ARG A 1 94 ? -11.283 11.523 -5.608 1.00 93.56 94 ARG A O 1
ATOM 777 N N . LEU A 1 95 ? -12.391 11.211 -3.683 1.00 95.19 95 LEU A N 1
ATOM 778 C CA . LEU A 1 95 ? -12.529 12.639 -3.375 1.00 95.19 95 LEU A CA 1
ATOM 779 C C . LEU A 1 95 ? -11.215 13.222 -2.829 1.00 95.19 95 LEU A C 1
ATOM 781 O O . LEU A 1 95 ? -10.357 12.496 -2.325 1.00 95.19 95 LEU A O 1
ATOM 785 N N . ASP A 1 96 ? -11.073 14.549 -2.880 1.00 93.50 96 ASP A N 1
ATOM 786 C CA . ASP A 1 96 ? -9.823 15.263 -2.557 1.00 93.50 96 ASP A CA 1
ATOM 787 C C . ASP A 1 96 ? -9.279 15.027 -1.142 1.00 93.50 96 ASP A C 1
ATOM 789 O O . ASP A 1 96 ? -8.088 15.222 -0.899 1.00 93.50 96 ASP A O 1
ATOM 793 N N . VAL A 1 97 ? -10.110 14.561 -0.207 1.00 94.06 97 VAL A N 1
ATOM 794 C CA . VAL A 1 97 ? -9.668 14.179 1.143 1.00 94.06 97 VAL A CA 1
ATOM 795 C C . VAL A 1 97 ? -8.545 13.132 1.120 1.00 94.06 97 VAL A C 1
ATOM 797 O O . VAL A 1 97 ? -7.690 13.155 1.999 1.00 94.06 97 VAL A O 1
ATOM 800 N N . ARG A 1 98 ? -8.464 12.289 0.078 1.00 92.88 98 ARG A N 1
ATOM 801 C CA . ARG A 1 98 ? -7.395 11.287 -0.088 1.00 92.88 98 ARG A CA 1
ATOM 802 C C . ARG A 1 98 ? -5.989 11.881 -0.217 1.00 92.88 98 ARG A C 1
ATOM 804 O O . ARG A 1 98 ? -5.017 11.184 0.039 1.00 92.88 98 ARG A O 1
ATOM 811 N N . LYS A 1 99 ? -5.880 13.158 -0.604 1.00 92.19 99 LYS A N 1
ATOM 812 C CA . LYS A 1 99 ? -4.61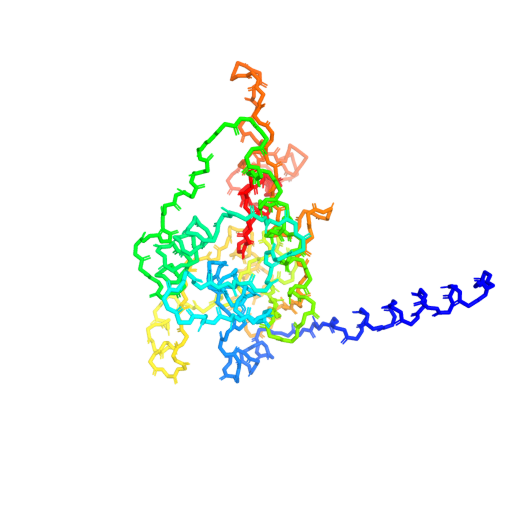0 13.894 -0.733 1.00 92.19 99 LYS A CA 1
ATOM 813 C C . LYS A 1 99 ? -4.174 14.568 0.577 1.00 92.19 99 LYS A C 1
ATOM 815 O O . LYS A 1 99 ? -3.250 15.376 0.569 1.00 92.19 99 LYS A O 1
ATOM 820 N N . ARG A 1 100 ? -4.873 14.315 1.689 1.00 94.06 100 ARG A N 1
ATOM 821 C CA . ARG A 1 100 ? -4.609 14.920 3.002 1.00 94.06 100 ARG A CA 1
ATOM 822 C C . ARG A 1 100 ? -3.995 13.893 3.948 1.00 94.06 100 ARG A C 1
ATOM 824 O O . ARG A 1 100 ? -4.220 12.700 3.796 1.00 94.06 100 ARG A O 1
ATOM 831 N N . ILE A 1 101 ? -3.257 14.374 4.944 1.00 93.00 101 ILE A N 1
ATOM 832 C CA . ILE A 1 101 ? -2.704 13.548 6.023 1.00 93.00 101 ILE A CA 1
ATOM 833 C C . ILE A 1 101 ? -3.747 13.444 7.145 1.00 93.00 101 ILE A C 1
ATOM 835 O O . ILE A 1 101 ? -4.278 14.464 7.593 1.00 93.00 101 ILE A O 1
ATOM 839 N N . LEU A 1 102 ? -4.036 12.225 7.612 1.00 93.81 102 LEU A N 1
ATOM 840 C CA . LEU A 1 102 ? -4.879 11.997 8.788 1.00 93.81 102 LEU A CA 1
ATOM 841 C C . LEU A 1 102 ? -4.069 12.254 10.063 1.00 93.81 102 LEU A C 1
ATOM 843 O O . LEU A 1 102 ? -3.189 11.473 10.410 1.00 93.81 102 LEU A O 1
ATOM 847 N N . MET A 1 103 ? -4.388 13.329 10.785 1.00 93.56 103 MET A N 1
ATOM 848 C CA . MET A 1 103 ? -3.708 13.681 12.032 1.00 93.56 103 MET A CA 1
ATOM 849 C C . MET A 1 103 ? -4.572 13.340 13.251 1.00 93.56 103 MET A C 1
ATOM 851 O O . MET A 1 103 ? -5.670 13.872 13.415 1.00 93.56 103 MET A O 1
ATOM 855 N N . LEU A 1 104 ? -4.061 12.480 14.136 1.00 92.25 104 LEU A N 1
ATOM 856 C CA . LEU A 1 104 ? -4.732 12.099 15.382 1.00 92.25 104 LEU A CA 1
ATOM 857 C C . LEU A 1 104 ? -4.238 12.973 16.542 1.00 92.25 104 LEU A C 1
ATOM 859 O O . LEU A 1 104 ? -3.124 12.799 17.034 1.00 92.25 104 LEU A O 1
ATOM 863 N N . VAL A 1 105 ? -5.081 13.891 17.021 1.00 90.88 105 VAL A N 1
ATOM 864 C CA . VAL A 1 105 ? -4.755 14.800 18.134 1.00 90.88 105 VAL A CA 1
ATOM 865 C C . VAL A 1 105 ? -5.585 14.447 19.364 1.00 90.88 105 VAL A C 1
ATOM 867 O O . VAL A 1 105 ? -6.796 14.272 19.278 1.00 90.88 105 VAL A O 1
ATOM 870 N N . GLY A 1 106 ? -4.943 14.347 20.528 1.00 88.12 106 GLY A N 1
ATOM 871 C CA . GLY A 1 106 ? -5.644 14.079 21.783 1.00 88.12 106 GLY A CA 1
ATOM 872 C C . GLY A 1 106 ? -4.706 13.798 22.957 1.00 88.12 106 GLY A C 1
ATOM 873 O O . GLY A 1 106 ? -3.497 13.646 22.749 1.00 88.12 106 GLY A O 1
ATOM 874 N N . PRO A 1 107 ? -5.243 13.672 24.182 1.00 88.31 107 PRO A N 1
ATOM 875 C CA . PRO A 1 107 ? -4.457 13.446 25.392 1.00 88.31 107 PRO A CA 1
ATOM 876 C C . PRO A 1 107 ? -3.656 12.138 25.338 1.00 88.31 107 PRO A C 1
ATOM 878 O O . PRO A 1 107 ? -3.952 11.215 24.566 1.00 88.31 107 PRO A O 1
ATOM 881 N N . VAL A 1 108 ? -2.612 12.055 26.165 1.00 87.69 108 VAL A N 1
ATOM 882 C CA . VAL A 1 108 ? -1.840 10.819 26.358 1.00 87.69 108 VAL A CA 1
ATOM 883 C C . VAL A 1 108 ? -2.786 9.711 26.837 1.00 87.69 108 VAL A C 1
ATOM 885 O O . VAL A 1 108 ? -3.686 9.963 27.631 1.00 87.69 108 VAL A O 1
ATOM 888 N N . GLY A 1 109 ? -2.629 8.497 26.303 1.00 84.19 109 GLY A N 1
ATOM 889 C CA . GLY A 1 109 ? -3.497 7.360 26.636 1.00 84.19 109 GLY A CA 1
ATOM 890 C C . GLY A 1 109 ? -4.839 7.302 25.890 1.00 84.19 109 GLY A C 1
ATOM 891 O O . GLY A 1 109 ? -5.566 6.332 26.053 1.00 84.19 109 GLY A O 1
ATOM 892 N N . GLY A 1 110 ? -5.161 8.264 25.017 1.00 85.94 110 GLY A N 1
ATOM 893 C CA . GLY A 1 110 ? -6.419 8.282 24.247 1.00 85.94 110 GLY A CA 1
ATOM 894 C C . GLY A 1 110 ? -6.544 7.251 23.110 1.00 85.94 110 GLY A C 1
ATOM 895 O O . GLY A 1 110 ? -7.275 7.501 22.161 1.00 85.94 110 GLY A O 1
ATOM 896 N N . GLY A 1 111 ? -5.785 6.151 23.130 1.00 91.19 111 GLY A N 1
ATOM 897 C CA . GLY A 1 111 ? -5.896 5.068 22.137 1.00 91.19 111 GLY A CA 1
ATOM 898 C C . GLY A 1 111 ? -5.375 5.372 20.722 1.00 91.19 111 GLY A C 1
ATOM 899 O O . GLY A 1 111 ? -5.590 4.569 19.822 1.00 91.19 111 GLY A O 1
ATOM 900 N N . LYS A 1 112 ? -4.672 6.493 20.498 1.00 93.00 112 LYS A N 1
ATOM 901 C CA . LYS A 1 112 ? -4.172 6.902 19.165 1.00 93.00 112 LYS A CA 1
ATOM 902 C C . LYS A 1 112 ? -3.256 5.852 18.523 1.00 93.00 112 LYS A C 1
ATOM 904 O O . LYS A 1 112 ? -3.545 5.368 17.437 1.00 93.00 112 LYS A O 1
ATOM 909 N N . SER A 1 113 ? -2.192 5.457 19.224 1.00 91.75 113 SER A N 1
ATOM 910 C CA . SER A 1 113 ? -1.254 4.435 18.737 1.00 91.75 113 SER A CA 1
ATOM 911 C C . SER A 1 113 ? -1.910 3.059 18.630 1.00 91.75 113 SER A C 1
ATOM 913 O O . SER A 1 113 ? -1.578 2.293 17.731 1.00 91.75 113 SER A O 1
ATOM 915 N N . THR A 1 114 ? -2.881 2.754 19.500 1.00 94.25 114 THR A N 1
ATOM 916 C CA . THR A 1 114 ? -3.697 1.537 19.398 1.00 94.25 114 THR A CA 1
ATOM 917 C C . THR A 1 114 ? -4.477 1.525 18.089 1.00 94.25 114 THR A C 1
ATOM 919 O O . THR A 1 114 ? -4.389 0.554 17.350 1.00 94.25 114 THR A O 1
ATOM 922 N N . LEU A 1 115 ? -5.158 2.621 17.741 1.00 94.88 115 LEU A N 1
ATOM 923 C CA . LEU A 1 115 ? -5.904 2.741 16.489 1.00 94.88 115 LEU A CA 1
ATOM 924 C C . LEU A 1 115 ? -5.003 2.550 15.262 1.00 94.88 115 LEU A C 1
ATOM 926 O O . LEU A 1 115 ? -5.344 1.765 14.380 1.00 94.88 115 LEU A O 1
ATOM 930 N N . VAL A 1 116 ? -3.836 3.201 15.225 1.00 94.38 116 VAL A N 1
ATOM 931 C CA . VAL A 1 116 ? -2.884 3.038 14.111 1.00 94.38 116 VAL A CA 1
ATOM 932 C C . VAL A 1 116 ? -2.366 1.599 14.037 1.00 94.38 116 VAL A C 1
ATOM 934 O O . VAL A 1 116 ? -2.373 0.993 12.968 1.00 94.38 116 VAL A O 1
ATOM 937 N N . THR A 1 117 ? -2.016 0.998 15.178 1.00 94.88 117 THR A N 1
ATOM 938 C CA . THR A 1 117 ? -1.586 -0.409 15.252 1.00 94.88 117 THR A CA 1
ATOM 939 C C . THR A 1 117 ? -2.676 -1.362 14.757 1.00 94.88 117 THR A C 1
ATOM 941 O O . THR A 1 117 ? -2.379 -2.311 14.029 1.00 94.88 117 THR A O 1
ATOM 944 N N . MET A 1 118 ? -3.942 -1.115 15.110 1.00 95.88 118 MET A N 1
ATOM 945 C CA . MET A 1 118 ? -5.070 -1.903 14.615 1.00 95.88 118 MET A CA 1
ATOM 946 C C . MET A 1 118 ? -5.198 -1.797 13.099 1.00 95.88 118 MET A C 1
ATOM 948 O O . MET A 1 118 ? -5.361 -2.830 12.457 1.00 95.88 118 MET A O 1
ATOM 952 N N . LEU A 1 119 ? -5.087 -0.592 12.526 1.00 96.94 119 LEU A N 1
ATOM 953 C CA . LEU A 1 119 ? -5.143 -0.384 11.076 1.00 96.94 119 LEU A CA 1
ATOM 954 C C . LEU A 1 119 ? -4.004 -1.114 10.354 1.00 96.94 119 LEU A C 1
ATOM 956 O O . LEU A 1 119 ? -4.283 -1.863 9.422 1.00 96.94 119 LEU A O 1
ATOM 960 N N . LYS A 1 120 ? -2.754 -0.979 10.823 1.00 97.12 120 LYS A N 1
ATOM 961 C CA . LYS A 1 120 ? -1.588 -1.682 10.252 1.00 97.12 120 LYS A CA 1
ATOM 962 C C . LYS A 1 120 ? -1.790 -3.200 10.274 1.00 97.12 120 LYS A C 1
ATOM 964 O O . LYS A 1 120 ? -1.794 -3.846 9.230 1.00 97.12 120 LYS A O 1
ATOM 969 N N . ARG A 1 121 ? -2.086 -3.772 11.447 1.00 96.69 121 ARG A N 1
ATOM 970 C CA . ARG A 1 121 ? -2.325 -5.222 11.601 1.00 96.69 121 ARG A CA 1
ATOM 971 C C . ARG A 1 121 ? -3.552 -5.710 10.837 1.00 96.69 121 ARG A C 1
ATOM 973 O O . ARG A 1 121 ? -3.581 -6.845 10.367 1.00 96.69 121 ARG A O 1
ATOM 980 N N . GLY A 1 122 ? -4.592 -4.888 10.772 1.00 97.12 122 GLY A N 1
ATOM 981 C CA . GLY A 1 122 ? -5.779 -5.158 9.977 1.00 97.12 122 GLY A CA 1
ATOM 982 C C . GLY A 1 122 ? -5.421 -5.288 8.508 1.00 97.12 122 GLY A C 1
ATOM 983 O O . GLY A 1 122 ? -5.828 -6.261 7.884 1.00 97.12 122 GLY A O 1
ATOM 984 N N . LEU A 1 123 ? -4.617 -4.357 7.994 1.00 97.38 123 LEU A N 1
ATOM 985 C CA . LEU A 1 123 ? -4.228 -4.304 6.593 1.00 97.38 123 LEU A CA 1
ATOM 986 C C . LEU A 1 123 ? -3.351 -5.506 6.216 1.00 97.38 123 LEU A C 1
ATOM 988 O O . LEU A 1 123 ? -3.571 -6.122 5.173 1.00 97.38 123 LEU A O 1
ATOM 992 N N . GLU A 1 124 ? -2.439 -5.918 7.103 1.00 97.31 124 GLU A N 1
ATOM 993 C CA . GLU A 1 124 ? -1.685 -7.168 6.943 1.00 97.31 124 GLU A CA 1
ATOM 994 C C . GLU A 1 124 ? -2.609 -8.385 6.819 1.00 97.31 124 GLU A C 1
ATOM 996 O O . GLU A 1 124 ? -2.465 -9.188 5.893 1.00 97.31 124 GLU A O 1
ATOM 1001 N N . ARG A 1 125 ? -3.575 -8.533 7.735 1.00 96.25 125 ARG A N 1
ATOM 1002 C CA . ARG A 1 125 ? -4.525 -9.656 7.703 1.00 96.25 125 ARG A CA 1
ATOM 1003 C C . ARG A 1 125 ? -5.430 -9.599 6.478 1.00 96.25 125 ARG A C 1
ATOM 1005 O O . ARG A 1 125 ? -5.651 -10.628 5.853 1.00 96.25 125 ARG A O 1
ATOM 1012 N N . TYR A 1 126 ? -5.918 -8.414 6.126 1.00 97.12 126 TYR A N 1
ATOM 1013 C CA . TYR A 1 126 ? -6.807 -8.213 4.988 1.00 97.12 126 TYR A CA 1
ATOM 1014 C C . TYR A 1 126 ? -6.111 -8.553 3.670 1.00 97.12 126 TYR A C 1
ATOM 1016 O O . TYR A 1 126 ? -6.693 -9.241 2.844 1.00 97.12 126 TYR A O 1
ATOM 1024 N N . SER A 1 127 ? -4.826 -8.207 3.510 1.00 96.81 127 SER A N 1
ATOM 1025 C CA . SER A 1 127 ? -4.060 -8.566 2.302 1.00 96.81 127 SER A CA 1
ATOM 1026 C C . SER A 1 127 ? -3.939 -10.076 2.042 1.00 96.81 127 SER A C 1
ATOM 1028 O O . SER A 1 127 ? -3.683 -10.498 0.914 1.00 96.81 127 SER A O 1
ATOM 1030 N N . ARG A 1 128 ? -4.150 -10.899 3.078 1.00 95.25 128 ARG A N 1
ATOM 1031 C CA . ARG A 1 128 ? -4.152 -12.366 2.995 1.00 95.25 128 ARG A CA 1
ATOM 1032 C C . ARG A 1 128 ? -5.524 -12.952 2.646 1.00 95.25 128 ARG A C 1
ATOM 1034 O O . ARG A 1 128 ? -5.612 -14.158 2.451 1.00 95.25 128 ARG A O 1
ATOM 1041 N N . THR A 1 129 ? -6.582 -12.143 2.563 1.00 94.56 129 THR A N 1
ATOM 1042 C CA . THR A 1 129 ? -7.890 -12.592 2.065 1.00 94.56 129 THR A CA 1
ATOM 1043 C C . THR A 1 129 ? -7.991 -12.394 0.556 1.00 94.56 129 THR A C 1
ATOM 1045 O O . THR A 1 129 ? -7.185 -11.687 -0.055 1.00 94.56 129 THR A O 1
ATOM 1048 N N . GLU A 1 130 ? -8.977 -13.036 -0.066 1.00 92.81 130 GLU A N 1
ATOM 1049 C CA . GLU A 1 130 ? -9.245 -12.880 -1.497 1.00 92.81 130 GLU A CA 1
ATOM 1050 C C . GLU A 1 130 ? -9.763 -11.479 -1.844 1.00 92.81 130 GLU A C 1
ATOM 1052 O O . GLU A 1 130 ? -9.443 -10.946 -2.905 1.00 92.81 130 GLU A O 1
ATOM 1057 N N . GLU A 1 131 ? -10.524 -10.860 -0.942 1.00 93.69 131 GLU A N 1
ATOM 1058 C CA . GLU A 1 131 ? -11.054 -9.501 -1.089 1.00 93.69 131 GLU A CA 1
ATOM 1059 C C . GLU A 1 131 ? -9.956 -8.445 -0.950 1.00 93.69 131 GLU A C 1
ATOM 1061 O O . GLU A 1 131 ? -9.968 -7.443 -1.661 1.00 93.69 131 GLU A O 1
ATOM 1066 N N . GLY A 1 132 ? -8.987 -8.675 -0.060 1.00 95.44 132 GLY A N 1
ATOM 1067 C CA . GLY A 1 132 ? -7.879 -7.757 0.165 1.00 95.44 132 GLY A CA 1
ATOM 1068 C C . GLY A 1 132 ? -6.653 -8.011 -0.706 1.00 95.44 132 GLY A C 1
ATOM 1069 O O . GLY A 1 132 ? -5.641 -7.347 -0.479 1.00 95.44 132 GLY A O 1
ATOM 1070 N N . ALA A 1 133 ? -6.719 -8.919 -1.687 1.00 96.56 133 ALA A N 1
ATOM 1071 C CA . ALA A 1 133 ? -5.591 -9.280 -2.541 1.00 96.56 133 ALA A CA 1
ATOM 1072 C C . ALA A 1 133 ? -4.927 -8.051 -3.197 1.00 96.56 133 ALA A C 1
ATOM 1074 O O . ALA A 1 133 ? -5.594 -7.129 -3.680 1.00 96.56 133 ALA A O 1
ATOM 1075 N N . VAL A 1 134 ? -3.592 -8.052 -3.208 1.00 97.25 134 VAL A N 1
ATOM 1076 C CA . VAL A 1 134 ? -2.747 -6.993 -3.771 1.00 97.25 134 VAL A CA 1
ATOM 1077 C C . VAL A 1 134 ? -1.734 -7.640 -4.703 1.00 97.25 134 VAL A C 1
ATOM 1079 O O . VAL A 1 134 ? -1.092 -8.622 -4.335 1.00 97.25 134 VAL A O 1
ATOM 1082 N N . TYR A 1 135 ? -1.560 -7.062 -5.884 1.00 98.12 135 TYR A N 1
ATOM 1083 C CA . TYR A 1 135 ? -0.580 -7.514 -6.869 1.00 98.12 135 TYR A CA 1
ATOM 1084 C C . TYR A 1 135 ? 0.421 -6.408 -7.152 1.00 98.12 135 TYR A C 1
ATOM 1086 O O . TYR A 1 135 ? 0.051 -5.232 -7.112 1.00 98.12 135 TYR A O 1
ATOM 1094 N N . ALA A 1 136 ? 1.666 -6.777 -7.424 1.00 98.12 136 ALA A N 1
ATOM 1095 C CA . ALA A 1 136 ? 2.751 -5.857 -7.717 1.00 98.12 136 ALA A CA 1
ATOM 1096 C C . ALA A 1 136 ? 3.610 -6.352 -8.882 1.00 98.12 136 ALA A C 1
ATOM 1098 O O . ALA A 1 136 ? 3.713 -7.555 -9.120 1.00 98.12 136 ALA A O 1
ATOM 1099 N N . ILE A 1 137 ? 4.264 -5.426 -9.584 1.00 98.38 137 ILE A N 1
ATOM 1100 C CA . ILE A 1 137 ? 5.304 -5.780 -10.557 1.00 98.38 137 ILE A CA 1
ATOM 1101 C C . ILE A 1 137 ? 6.434 -6.496 -9.812 1.00 98.38 137 ILE A C 1
ATOM 1103 O O . ILE A 1 137 ? 7.043 -5.933 -8.896 1.00 98.38 137 ILE A O 1
ATOM 1107 N N . LYS A 1 138 ? 6.735 -7.729 -10.223 1.00 98.06 138 LYS A N 1
ATOM 1108 C CA . LYS A 1 138 ? 7.721 -8.571 -9.550 1.00 98.06 138 LYS A CA 1
ATOM 1109 C C . LYS A 1 138 ? 9.110 -7.953 -9.647 1.00 98.06 138 LYS A C 1
ATOM 1111 O O . LYS A 1 138 ? 9.583 -7.602 -10.733 1.00 98.06 138 LYS A O 1
ATOM 1116 N N . GLY A 1 139 ? 9.780 -7.827 -8.503 1.00 94.75 139 GLY A N 1
ATOM 1117 C CA . GLY A 1 139 ? 11.096 -7.187 -8.396 1.00 94.75 139 GLY A CA 1
ATOM 1118 C C . GLY A 1 139 ? 11.070 -5.654 -8.460 1.00 94.75 139 GLY A C 1
ATOM 1119 O O . GLY A 1 139 ? 12.121 -5.039 -8.628 1.00 94.75 139 GLY A O 1
ATOM 1120 N N . CYS A 1 140 ? 9.899 -5.017 -8.362 1.00 95.88 140 CYS A N 1
ATOM 1121 C CA . CYS A 1 140 ? 9.829 -3.582 -8.098 1.00 95.88 140 CYS A CA 1
ATOM 1122 C C . CYS A 1 140 ? 10.190 -3.307 -6.628 1.00 95.88 140 CYS A C 1
ATOM 1124 O O . CYS A 1 140 ? 9.565 -3.901 -5.747 1.00 95.88 140 CYS A O 1
ATOM 1126 N N . PRO A 1 141 ? 11.118 -2.377 -6.330 1.00 93.50 141 PRO A N 1
ATOM 1127 C CA . PRO A 1 141 ? 11.503 -2.085 -4.949 1.00 93.50 141 PRO A CA 1
ATOM 1128 C C . PRO A 1 141 ? 10.395 -1.384 -4.141 1.00 93.50 141 PRO A C 1
ATOM 1130 O O . PRO A 1 141 ? 10.458 -1.352 -2.921 1.00 93.50 141 PRO A O 1
ATOM 1133 N N . MET A 1 142 ? 9.371 -0.846 -4.813 1.00 94.50 142 MET A N 1
ATOM 1134 C CA . MET A 1 142 ? 8.233 -0.141 -4.207 1.00 94.50 142 MET A CA 1
ATOM 1135 C C . MET A 1 142 ? 6.919 -0.931 -4.284 1.00 94.50 142 MET A C 1
ATOM 1137 O O . MET A 1 142 ? 5.854 -0.376 -4.016 1.00 94.50 142 MET A O 1
ATOM 1141 N N . HIS A 1 143 ? 6.957 -2.189 -4.736 1.00 95.00 143 HIS A N 1
ATOM 1142 C CA . HIS A 1 143 ? 5.758 -3.011 -4.946 1.00 95.00 143 HIS A CA 1
ATOM 1143 C C . HIS A 1 143 ? 4.668 -2.321 -5.793 1.00 95.00 143 HIS A C 1
ATOM 1145 O O . HIS A 1 143 ? 3.483 -2.253 -5.443 1.00 95.00 143 HIS A O 1
ATOM 1151 N N . GLU A 1 144 ? 5.109 -1.770 -6.919 1.00 94.94 144 GLU A N 1
ATOM 1152 C CA . GLU A 1 144 ? 4.309 -0.931 -7.804 1.00 94.94 144 GLU A CA 1
ATOM 1153 C C . GLU A 1 144 ? 3.081 -1.626 -8.399 1.00 94.94 144 GLU A C 1
ATOM 1155 O O . GLU A 1 144 ? 3.095 -2.825 -8.668 1.00 94.94 144 GLU A O 1
ATOM 1160 N N . GLU A 1 145 ? 2.029 -0.838 -8.625 1.00 97.12 145 GLU A N 1
ATOM 1161 C CA . GLU A 1 145 ? 0.772 -1.249 -9.247 1.00 97.12 145 GLU A CA 1
ATOM 1162 C C . GLU A 1 145 ? 0.986 -1.667 -10.719 1.00 97.12 145 GLU A C 1
ATOM 1164 O O . GLU A 1 145 ? 1.377 -0.828 -11.534 1.00 97.12 145 GLU A O 1
ATOM 1169 N N . PRO A 1 146 ? 0.702 -2.930 -11.104 1.00 98.12 146 PRO A N 1
ATOM 1170 C CA . PRO A 1 146 ? 0.910 -3.400 -12.473 1.00 98.12 146 PRO A CA 1
ATOM 1171 C C . PRO A 1 146 ? 0.176 -2.590 -13.545 1.00 98.12 146 PRO A C 1
ATOM 1173 O O . PRO A 1 146 ? 0.693 -2.452 -14.651 1.00 98.12 146 PRO A O 1
ATOM 1176 N N . LEU A 1 147 ? -0.987 -1.997 -13.241 1.00 98.00 147 LEU A N 1
ATOM 1177 C CA . LEU A 1 147 ? -1.709 -1.158 -14.209 1.00 98.00 147 LEU A CA 1
ATOM 1178 C C . LEU A 1 147 ? -0.920 0.069 -14.686 1.00 98.00 147 LEU A C 1
ATOM 1180 O O . LEU A 1 147 ? -1.254 0.639 -15.726 1.00 98.00 147 LEU A O 1
ATOM 1184 N N . HIS A 1 148 ? 0.138 0.475 -13.980 1.00 97.94 148 HIS A N 1
ATOM 1185 C CA . HIS A 1 148 ? 1.024 1.546 -14.440 1.00 97.94 148 HIS A CA 1
ATOM 1186 C C . HIS A 1 148 ? 1.754 1.206 -15.742 1.00 97.94 148 HIS A C 1
ATOM 1188 O O . HIS A 1 148 ? 2.146 2.130 -16.454 1.00 97.94 148 HIS A O 1
ATOM 1194 N N . LEU A 1 149 ? 1.866 -0.082 -16.094 1.00 97.88 149 LEU A N 1
ATOM 1195 C CA . LEU A 1 149 ? 2.386 -0.546 -17.384 1.00 97.88 149 LEU A CA 1
ATOM 1196 C C . LEU A 1 149 ? 1.539 -0.075 -18.574 1.00 97.88 149 LEU A C 1
ATOM 1198 O O . LEU A 1 149 ? 2.057 0.026 -19.683 1.00 97.88 149 LEU A O 1
ATOM 1202 N N . ILE A 1 150 ? 0.255 0.238 -18.366 1.00 97.38 150 ILE A N 1
ATOM 1203 C CA . ILE A 1 150 ? -0.623 0.733 -19.430 1.00 97.38 150 ILE A CA 1
ATOM 1204 C C . ILE A 1 150 ? -0.178 2.151 -19.832 1.00 97.38 150 ILE A C 1
ATOM 1206 O O . ILE A 1 150 ? -0.168 3.046 -18.972 1.00 97.38 150 ILE A O 1
ATOM 1210 N N . PRO A 1 151 ? 0.133 2.384 -21.126 1.00 95.12 151 PRO A N 1
ATOM 1211 C CA . PRO A 1 151 ? 0.460 3.709 -21.645 1.00 95.12 151 PRO A CA 1
ATOM 1212 C C . PRO A 1 151 ? -0.617 4.741 -21.309 1.00 95.12 151 PRO A C 1
ATOM 1214 O O . PRO A 1 151 ? -1.807 4.437 -21.397 1.00 95.12 151 PRO A O 1
ATOM 1217 N N . GLU A 1 152 ? -0.205 5.962 -20.965 1.00 95.06 152 GLU A N 1
ATOM 1218 C CA . GLU A 1 152 ? -1.099 7.038 -20.513 1.00 95.06 152 GLU A CA 1
ATOM 1219 C C . GLU A 1 152 ? -2.270 7.283 -21.480 1.00 95.06 152 GLU A C 1
ATOM 1221 O O . GLU A 1 152 ? -3.426 7.317 -21.052 1.00 95.06 152 GLU A O 1
ATOM 1226 N N . ASP A 1 153 ? -1.985 7.307 -22.785 1.00 95.94 153 ASP A N 1
ATOM 1227 C CA . ASP A 1 153 ? -2.973 7.511 -23.852 1.00 95.94 153 ASP A CA 1
ATOM 1228 C C . ASP A 1 153 ? -4.086 6.448 -23.875 1.00 95.94 153 ASP A C 1
ATOM 1230 O O . ASP A 1 153 ? -5.206 6.724 -24.304 1.00 95.94 153 ASP A O 1
ATOM 1234 N N . LEU A 1 154 ? -3.814 5.234 -23.380 1.00 96.06 154 LEU A N 1
ATOM 1235 C CA . LEU A 1 154 ? -4.780 4.131 -23.342 1.00 96.06 154 LEU A CA 1
ATOM 1236 C C . LEU A 1 154 ? -5.576 4.076 -22.032 1.00 96.06 154 LEU A C 1
ATOM 1238 O O . LEU A 1 154 ? -6.585 3.372 -21.955 1.00 96.06 154 LEU A O 1
ATOM 1242 N N . ARG A 1 155 ? -5.172 4.814 -20.988 1.00 96.00 155 ARG A N 1
ATOM 1243 C CA . ARG A 1 155 ? -5.808 4.727 -19.659 1.00 96.00 155 ARG A CA 1
ATOM 1244 C C . ARG A 1 155 ? -7.248 5.240 -19.669 1.00 96.00 155 ARG A C 1
ATOM 1246 O O . ARG A 1 155 ? -8.096 4.706 -18.952 1.00 96.00 155 ARG A O 1
ATOM 1253 N N . ALA A 1 156 ? -7.552 6.246 -20.493 1.00 96.31 156 ALA A N 1
ATOM 1254 C CA . ALA A 1 156 ? -8.917 6.745 -20.658 1.00 96.31 156 ALA A CA 1
ATOM 1255 C C . ALA A 1 156 ? -9.841 5.674 -21.262 1.00 96.31 156 ALA A C 1
ATOM 1257 O O . ALA A 1 156 ? -10.965 5.484 -20.793 1.00 96.31 156 ALA A O 1
ATOM 1258 N N . ASP A 1 157 ? -9.355 4.942 -22.262 1.00 96.44 157 ASP A N 1
ATOM 1259 C CA . ASP A 1 157 ? -10.091 3.867 -22.933 1.00 96.44 157 ASP A CA 1
ATOM 1260 C C . ASP A 1 157 ? -10.271 2.672 -22.007 1.00 96.44 157 ASP A C 1
ATOM 1262 O O . ASP A 1 157 ? -11.389 2.184 -21.839 1.00 96.44 157 ASP A O 1
ATOM 1266 N N . PHE A 1 158 ? -9.201 2.292 -21.309 1.00 95.88 158 PHE A N 1
ATOM 1267 C CA . PHE A 1 158 ? -9.226 1.244 -20.297 1.00 95.88 158 PHE A CA 1
ATOM 1268 C C . PHE A 1 158 ? -10.271 1.531 -19.211 1.00 95.88 158 PHE A C 1
ATOM 1270 O O . PHE A 1 158 ? -11.089 0.673 -18.878 1.00 95.88 158 PHE A O 1
ATOM 1277 N N . ARG A 1 159 ? -10.331 2.776 -18.720 1.00 95.12 159 ARG A N 1
ATOM 1278 C CA . ARG A 1 159 ? -11.355 3.199 -17.759 1.00 95.12 159 ARG A CA 1
ATOM 1279 C C . ARG A 1 159 ? -12.765 3.121 -18.332 1.00 95.12 159 ARG A C 1
ATOM 1281 O O . ARG A 1 159 ? -13.675 2.709 -17.618 1.00 95.12 159 ARG A O 1
ATOM 1288 N N . ARG A 1 160 ? -12.975 3.535 -19.586 1.00 96.25 160 ARG A N 1
ATOM 1289 C CA . ARG A 1 160 ? -14.297 3.465 -20.234 1.00 96.25 160 ARG A CA 1
ATOM 1290 C C . ARG A 1 160 ? -14.769 2.025 -20.414 1.00 96.25 160 ARG A C 1
ATOM 1292 O O . ARG A 1 160 ? -15.953 1.762 -20.239 1.00 96.25 160 ARG A O 1
ATOM 1299 N N . GLN A 1 161 ? -13.856 1.118 -20.747 1.00 95.06 161 GLN A N 1
ATOM 1300 C CA . GLN A 1 161 ? -14.173 -0.277 -21.036 1.00 95.06 161 GLN A CA 1
ATOM 1301 C C . GLN A 1 161 ? -14.345 -1.125 -19.770 1.00 95.06 161 GLN A C 1
ATOM 1303 O O . GLN A 1 161 ? -15.269 -1.931 -19.706 1.00 95.06 161 GLN A O 1
ATOM 1308 N N . PHE A 1 162 ? -13.484 -0.938 -18.766 1.00 94.69 162 PHE A N 1
ATOM 1309 C CA . PHE A 1 162 ? -13.418 -1.813 -17.589 1.00 94.69 162 PHE A CA 1
ATOM 1310 C C . PHE A 1 162 ? -13.801 -1.125 -16.273 1.00 94.69 162 PHE A C 1
ATOM 1312 O O . PHE A 1 162 ? -13.851 -1.769 -15.232 1.00 94.69 162 PHE A O 1
ATOM 1319 N N . GLY A 1 163 ? -14.057 0.188 -16.276 1.00 93.31 163 GLY A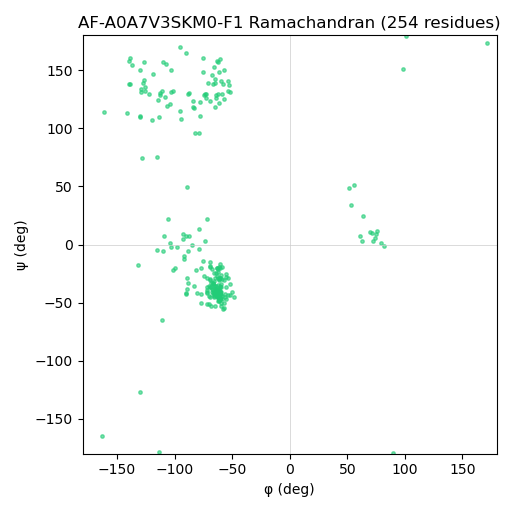 N 1
ATOM 1320 C CA . GLY A 1 163 ? -14.409 0.945 -15.067 1.00 93.31 163 GLY A CA 1
ATOM 1321 C C . GLY A 1 163 ? -13.246 1.176 -14.093 1.00 93.31 163 GLY A C 1
ATOM 1322 O O . GLY A 1 163 ? -13.436 1.782 -13.036 1.00 93.31 163 GLY A O 1
ATOM 1323 N N . ILE A 1 164 ? -12.035 0.739 -14.443 1.00 94.75 164 ILE A N 1
ATOM 1324 C CA . ILE A 1 164 ? -10.849 0.816 -13.590 1.00 94.75 164 ILE A CA 1
ATOM 1325 C C . ILE A 1 164 ? -10.145 2.155 -13.807 1.00 94.75 164 ILE A C 1
ATOM 1327 O O . ILE A 1 164 ? -9.882 2.573 -14.932 1.00 94.75 164 ILE A O 1
ATOM 1331 N N . TYR A 1 165 ? -9.845 2.849 -12.715 1.00 92.06 165 TYR A N 1
ATOM 1332 C CA . TYR A 1 165 ? -9.098 4.102 -12.744 1.00 92.06 165 TYR A CA 1
ATOM 1333 C C . TYR A 1 165 ? -7.658 3.842 -12.338 1.00 92.06 165 TYR A C 1
ATOM 1335 O O . TYR A 1 165 ? -7.415 3.208 -11.316 1.00 92.06 165 TYR A O 1
ATOM 1343 N N . ILE A 1 166 ? -6.731 4.377 -13.122 1.00 94.75 166 ILE A N 1
ATOM 1344 C CA . ILE A 1 166 ? -5.296 4.224 -12.914 1.00 94.75 166 ILE A CA 1
ATOM 1345 C C . ILE A 1 166 ? -4.762 5.571 -12.436 1.00 94.75 166 ILE A C 1
ATOM 1347 O O . ILE A 1 166 ? -5.007 6.598 -13.068 1.00 94.75 166 ILE A O 1
ATOM 1351 N N . GLU A 1 167 ? -4.060 5.567 -11.307 1.00 90.88 167 GLU A N 1
ATOM 1352 C CA . GLU A 1 167 ? -3.454 6.755 -10.705 1.00 90.88 167 GLU A CA 1
ATOM 1353 C C . GLU A 1 167 ? -1.971 6.532 -10.469 1.00 90.88 167 GLU A C 1
ATOM 1355 O O . GLU A 1 167 ? -1.600 5.521 -9.878 1.00 90.88 167 GLU A O 1
ATOM 1360 N N . GLY A 1 168 ? -1.147 7.498 -10.872 1.00 92.62 168 GLY A N 1
ATOM 1361 C CA . GLY A 1 168 ? 0.308 7.398 -10.797 1.00 92.62 168 GLY A CA 1
ATOM 1362 C C . GLY A 1 168 ? 0.917 6.788 -12.056 1.00 92.62 168 GLY A C 1
ATOM 1363 O O . GLY A 1 168 ? 0.211 6.464 -13.014 1.00 92.62 168 GLY A O 1
ATOM 1364 N N . ASP A 1 169 ? 2.237 6.651 -12.040 1.00 94.38 169 ASP A N 1
ATOM 1365 C CA . ASP A 1 169 ? 3.053 6.222 -13.172 1.00 94.38 169 ASP A CA 1
ATOM 1366 C C . ASP A 1 169 ? 4.135 5.257 -12.716 1.00 94.38 169 ASP A C 1
ATOM 1368 O O . ASP A 1 169 ? 4.513 5.275 -11.548 1.00 94.38 169 ASP A O 1
ATOM 1372 N N . LEU A 1 170 ? 4.678 4.489 -13.669 1.00 95.25 170 LEU A N 1
ATOM 1373 C CA . LEU A 1 170 ? 5.782 3.571 -13.405 1.00 95.25 170 LEU A CA 1
ATOM 1374 C C . LEU A 1 170 ? 6.949 4.287 -12.732 1.00 95.25 170 LEU A C 1
ATOM 1376 O O . LEU A 1 170 ? 7.449 5.309 -13.239 1.00 95.25 170 LEU A O 1
ATOM 1380 N N . CYS A 1 171 ? 7.437 3.667 -11.664 1.00 94.94 171 CYS A N 1
ATOM 1381 C CA . CYS A 1 171 ? 8.601 4.082 -10.927 1.00 94.94 171 CYS A CA 1
ATOM 1382 C C . CYS A 1 171 ? 9.829 4.035 -11.842 1.00 94.94 171 CYS A C 1
ATOM 1384 O O . CYS A 1 171 ? 9.860 3.306 -12.847 1.00 94.94 171 CYS A O 1
ATOM 1386 N N . PRO A 1 172 ? 10.878 4.803 -11.510 1.00 95.38 172 PRO A N 1
ATOM 1387 C CA . PRO A 1 172 ? 12.056 4.903 -12.360 1.00 95.38 172 PRO A CA 1
ATOM 1388 C C . PRO A 1 172 ? 12.696 3.539 -12.678 1.00 95.38 172 PRO A C 1
ATOM 1390 O O . PRO A 1 172 ? 13.118 3.311 -13.812 1.00 95.38 172 PRO A O 1
ATOM 1393 N N . VAL A 1 173 ? 12.697 2.606 -11.716 1.00 95.69 173 VAL A N 1
ATOM 1394 C CA . VAL A 1 173 ? 13.247 1.252 -11.891 1.00 95.69 173 VAL A CA 1
ATOM 1395 C C . VAL A 1 173 ? 12.387 0.417 -12.836 1.00 95.69 173 VAL A C 1
ATOM 1397 O O . VAL A 1 173 ? 12.911 -0.125 -13.806 1.00 95.69 173 VAL A O 1
ATOM 1400 N N . CYS A 1 174 ? 11.071 0.334 -12.617 1.00 96.94 174 CYS A N 1
ATOM 1401 C CA . CYS A 1 174 ? 10.175 -0.417 -13.500 1.00 96.94 174 CYS A CA 1
ATOM 1402 C C . CYS A 1 174 ? 10.173 0.139 -14.924 1.00 96.94 174 CYS A C 1
ATOM 1404 O O . CYS A 1 174 ? 10.157 -0.628 -15.883 1.00 96.94 174 CYS A O 1
ATOM 1406 N N . ARG A 1 175 ? 10.235 1.466 -15.076 1.00 96.56 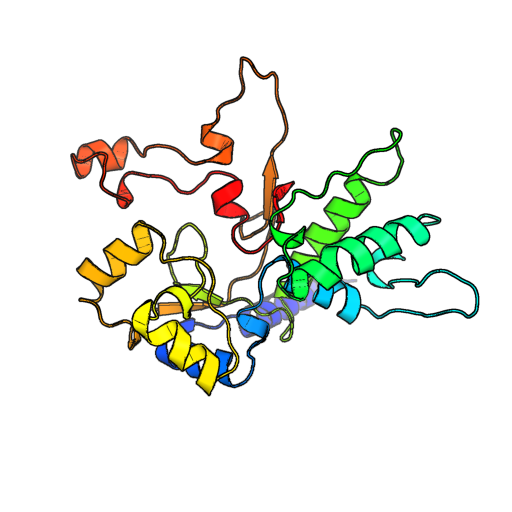175 ARG A N 1
ATOM 1407 C CA . ARG A 1 175 ? 10.332 2.122 -16.384 1.00 96.56 175 ARG A CA 1
ATOM 1408 C C . ARG A 1 175 ? 11.614 1.736 -17.117 1.00 96.56 175 ARG A C 1
ATOM 1410 O O . ARG A 1 175 ? 11.564 1.430 -18.308 1.00 96.56 175 ARG A O 1
ATOM 1417 N N . TRP A 1 176 ? 12.747 1.737 -16.413 1.00 96.31 176 TRP A N 1
ATOM 1418 C CA . TRP A 1 176 ? 14.023 1.281 -16.962 1.00 96.31 176 TRP A CA 1
ATOM 1419 C C . TRP A 1 176 ? 13.955 -0.198 -17.360 1.00 96.31 176 TRP A C 1
ATOM 1421 O O . TRP A 1 176 ? 14.278 -0.528 -18.497 1.00 96.31 176 TRP A O 1
ATOM 1431 N N . ARG A 1 177 ? 13.429 -1.068 -16.488 1.00 96.88 177 ARG A N 1
ATOM 1432 C CA . ARG A 1 177 ? 13.271 -2.505 -16.770 1.00 96.88 177 ARG A CA 1
ATOM 1433 C C . ARG A 1 177 ? 12.374 -2.756 -17.977 1.00 96.88 177 ARG A C 1
ATOM 1435 O O . ARG A 1 177 ? 12.746 -3.507 -18.870 1.00 96.88 177 ARG A O 1
ATOM 1442 N N . LEU A 1 178 ? 11.222 -2.090 -18.060 1.00 97.19 178 LEU A N 1
ATOM 1443 C CA . LEU A 1 178 ? 10.317 -2.214 -19.203 1.00 97.19 178 LEU A CA 1
ATOM 1444 C C . LEU A 1 178 ? 11.029 -1.878 -20.520 1.00 97.19 178 LEU A C 1
ATOM 1446 O O . LEU A 1 178 ? 10.856 -2.586 -21.510 1.00 97.19 178 LEU A O 1
ATOM 1450 N N . LYS A 1 179 ? 11.847 -0.822 -20.533 1.00 96.81 179 LYS A N 1
ATOM 1451 C CA . LYS A 1 179 ? 12.586 -0.395 -21.723 1.00 96.81 179 LYS A CA 1
ATOM 1452 C C . LYS A 1 179 ? 13.738 -1.342 -22.072 1.00 96.81 179 LYS A C 1
ATOM 1454 O O . LYS A 1 179 ? 13.833 -1.764 -23.221 1.00 96.81 179 LYS A O 1
ATOM 1459 N N . GLU A 1 180 ? 14.599 -1.655 -21.109 1.00 96.25 180 GLU A N 1
ATOM 1460 C CA . GLU A 1 180 ? 15.868 -2.353 -21.355 1.00 96.25 180 GLU A CA 1
ATOM 1461 C C . GLU A 1 180 ? 15.732 -3.885 -21.296 1.00 96.25 180 GLU A C 1
ATOM 1463 O O . GLU A 1 180 ? 16.323 -4.582 -22.117 1.00 96.25 180 GLU A O 1
ATOM 1468 N N . GLU A 1 181 ? 14.928 -4.426 -20.373 1.00 96.44 181 GLU A N 1
ATOM 1469 C CA . GLU A 1 181 ? 14.747 -5.878 -20.187 1.00 96.44 181 GLU A CA 1
ATOM 1470 C C . GLU A 1 181 ? 13.603 -6.427 -21.050 1.00 96.44 181 GLU A C 1
ATOM 1472 O O . GLU A 1 181 ? 13.738 -7.483 -21.666 1.00 96.44 181 GLU A O 1
ATOM 1477 N N . PHE A 1 182 ? 12.482 -5.703 -21.125 1.00 96.38 182 PHE A N 1
ATOM 1478 C CA . PHE A 1 182 ? 11.267 -6.172 -21.805 1.00 96.38 182 PHE A CA 1
ATOM 1479 C C . PHE A 1 182 ? 11.041 -5.532 -23.182 1.00 96.38 182 PHE A C 1
ATOM 1481 O O . PHE A 1 182 ? 10.084 -5.882 -23.870 1.00 96.38 182 PHE A O 1
ATOM 1488 N N . GLN A 1 183 ? 11.908 -4.610 -23.621 1.00 96.69 183 GLN A N 1
ATOM 1489 C CA . GLN A 1 183 ? 11.818 -3.942 -24.931 1.00 96.69 183 GLN A CA 1
ATOM 1490 C C . GLN A 1 183 ? 10.447 -3.284 -25.189 1.00 96.69 183 GLN A C 1
ATOM 1492 O O . GLN A 1 183 ? 9.941 -3.277 -26.311 1.00 96.69 183 GLN A O 1
ATOM 1497 N N . GLY A 1 184 ? 9.812 -2.767 -24.134 1.00 95.12 184 GLY A N 1
ATOM 1498 C CA . GLY A 1 184 ? 8.481 -2.158 -24.179 1.00 95.12 184 GLY A CA 1
ATOM 1499 C C . GLY A 1 184 ? 7.309 -3.146 -24.205 1.00 95.12 184 GLY A C 1
ATOM 1500 O O . GLY A 1 184 ? 6.161 -2.707 -24.256 1.00 95.12 184 GLY A O 1
ATOM 1501 N N . LYS A 1 185 ? 7.555 -4.460 -24.153 1.00 96.50 185 LYS A N 1
ATOM 1502 C CA . LYS A 1 185 ? 6.504 -5.487 -24.127 1.00 96.50 185 LYS A CA 1
ATOM 1503 C C . LYS A 1 185 ? 5.918 -5.617 -22.727 1.00 96.50 185 LYS A C 1
ATOM 1505 O O . LYS A 1 185 ? 6.469 -6.301 -21.867 1.00 96.50 185 LYS A O 1
ATOM 1510 N N . ILE A 1 186 ? 4.806 -4.925 -22.499 1.00 97.19 186 ILE A N 1
ATOM 1511 C CA . ILE A 1 186 ? 4.143 -4.891 -21.191 1.00 97.19 186 ILE A CA 1
ATOM 1512 C C . ILE A 1 186 ? 3.511 -6.231 -20.818 1.00 97.19 186 ILE A C 1
ATOM 1514 O O . ILE A 1 186 ? 3.451 -6.552 -19.641 1.00 97.19 186 ILE A O 1
ATOM 1518 N N . ASP A 1 187 ? 3.076 -7.021 -21.802 1.00 96.56 187 ASP A N 1
ATOM 1519 C CA . ASP A 1 187 ? 2.342 -8.279 -21.636 1.00 96.56 187 ASP A CA 1
ATOM 1520 C C . ASP A 1 187 ? 3.135 -9.345 -20.877 1.00 96.56 187 ASP A C 1
ATOM 1522 O O . ASP A 1 187 ? 2.538 -10.136 -20.155 1.00 96.56 187 ASP A O 1
ATOM 1526 N N . GLN A 1 188 ? 4.465 -9.332 -20.991 1.00 95.81 188 GLN A N 1
ATOM 1527 C CA . GLN A 1 188 ? 5.361 -10.342 -20.410 1.00 95.81 188 GLN A CA 1
ATOM 1528 C C . GLN A 1 188 ? 5.976 -9.914 -19.077 1.00 95.81 188 GLN A C 1
ATOM 1530 O O . GLN A 1 188 ? 6.736 -10.677 -18.479 1.00 95.81 188 GLN A O 1
ATOM 1535 N N . VAL A 1 189 ? 5.684 -8.695 -18.611 1.00 98.31 189 VAL A N 1
ATOM 1536 C CA . VAL A 1 189 ? 6.237 -8.201 -17.349 1.00 98.31 189 VAL A CA 1
ATOM 1537 C C . VAL A 1 189 ? 5.703 -9.073 -16.208 1.00 98.31 189 VAL A C 1
ATOM 1539 O O . VAL A 1 189 ? 4.486 -9.232 -16.095 1.00 98.31 189 VAL A O 1
ATOM 1542 N N . PRO A 1 190 ? 6.576 -9.654 -15.366 1.00 98.44 190 PRO A N 1
ATOM 1543 C CA . PRO A 1 190 ? 6.147 -10.538 -14.296 1.00 98.44 190 PRO A CA 1
ATOM 1544 C C . PRO A 1 190 ? 5.441 -9.749 -13.189 1.00 98.44 190 PRO A C 1
ATOM 1546 O O . PRO A 1 190 ? 5.883 -8.671 -12.782 1.00 98.44 190 PRO A O 1
ATOM 1549 N N . VAL A 1 191 ? 4.358 -10.319 -12.678 1.00 98.69 191 VAL A N 1
ATOM 1550 C CA . VAL A 1 191 ? 3.522 -9.787 -11.602 1.00 98.69 191 VAL A CA 1
ATOM 1551 C C . VAL A 1 191 ? 3.398 -10.854 -10.522 1.00 98.69 191 VAL A C 1
ATOM 1553 O O . VAL A 1 191 ? 3.283 -12.042 -10.817 1.00 98.69 191 VAL A O 1
ATOM 1556 N N . GLU A 1 192 ? 3.408 -10.435 -9.264 1.00 98.19 192 GLU A N 1
ATOM 1557 C CA . GLU A 1 192 ? 3.243 -11.321 -8.114 1.00 98.19 192 GLU A CA 1
ATOM 1558 C C . GLU A 1 192 ? 2.184 -10.787 -7.150 1.00 98.19 192 GLU A C 1
ATOM 1560 O O . GLU A 1 192 ? 1.980 -9.574 -7.033 1.00 98.19 192 GLU A O 1
ATOM 1565 N N . ARG A 1 193 ? 1.503 -11.689 -6.438 1.00 97.88 193 ARG A N 1
ATOM 1566 C CA . ARG A 1 193 ? 0.687 -11.304 -5.283 1.00 97.88 193 ARG A CA 1
ATOM 1567 C C . ARG A 1 193 ? 1.616 -10.975 -4.121 1.00 97.88 193 ARG A C 1
ATOM 1569 O O . ARG A 1 193 ? 2.465 -11.783 -3.752 1.00 97.88 193 ARG A O 1
ATOM 1576 N N . ILE A 1 194 ? 1.410 -9.813 -3.517 1.00 97.06 194 ILE A N 1
ATOM 1577 C CA . ILE A 1 194 ? 2.142 -9.377 -2.330 1.00 97.06 194 ILE A CA 1
ATOM 1578 C C . ILE A 1 194 ? 1.230 -9.357 -1.106 1.00 97.06 194 ILE A C 1
ATOM 1580 O O . ILE A 1 194 ? 0.010 -9.219 -1.207 1.00 97.06 194 ILE A O 1
ATOM 1584 N N . PHE A 1 195 ? 1.846 -9.454 0.067 1.00 96.69 195 PHE A N 1
ATOM 1585 C CA . PHE A 1 195 ? 1.161 -9.378 1.351 1.00 96.69 195 PHE A CA 1
ATOM 1586 C C . PHE A 1 195 ? 1.761 -8.245 2.159 1.00 96.69 195 PHE A C 1
ATOM 1588 O O . PHE A 1 195 ? 2.980 -8.182 2.337 1.00 96.69 195 PHE A O 1
ATOM 1595 N N . PHE A 1 196 ? 0.904 -7.374 2.680 1.00 97.44 196 PHE A N 1
ATOM 1596 C CA . PHE A 1 196 ? 1.372 -6.305 3.540 1.00 97.44 196 PHE A CA 1
ATOM 1597 C C . PHE A 1 196 ? 1.962 -6.870 4.831 1.00 97.44 196 PHE A C 1
ATOM 1599 O O . PHE A 1 196 ? 1.492 -7.879 5.380 1.00 97.44 196 PHE A O 1
ATOM 1606 N N . SER A 1 197 ? 3.036 -6.225 5.280 1.00 96.56 197 SER A N 1
ATOM 1607 C CA . SER A 1 197 ? 3.827 -6.640 6.431 1.00 96.56 197 SER A CA 1
ATOM 1608 C C . SER A 1 197 ? 4.659 -5.470 6.938 1.00 96.56 197 SER A C 1
ATOM 1610 O O . SER A 1 197 ? 5.596 -5.042 6.267 1.00 96.56 197 SER A O 1
ATOM 1612 N N . GLU A 1 198 ? 4.367 -4.997 8.146 1.00 96.12 198 GLU A N 1
ATOM 1613 C CA . GLU A 1 198 ? 5.199 -4.026 8.860 1.00 96.12 198 GLU A CA 1
ATOM 1614 C C . GLU A 1 198 ? 6.594 -4.613 9.103 1.00 96.12 198 GLU A C 1
ATOM 1616 O O . GLU A 1 198 ? 7.614 -3.974 8.857 1.00 96.12 198 GLU A O 1
ATOM 1621 N N . ARG A 1 199 ? 6.654 -5.891 9.503 1.00 95.00 199 ARG A N 1
ATOM 1622 C CA . ARG A 1 199 ? 7.917 -6.583 9.797 1.00 95.00 199 ARG A CA 1
ATOM 1623 C C . ARG A 1 199 ? 8.829 -6.690 8.577 1.00 95.00 199 ARG A C 1
ATOM 1625 O O . ARG A 1 199 ? 10.038 -6.534 8.716 1.00 95.00 199 ARG A O 1
ATOM 1632 N N . ASN A 1 200 ? 8.260 -7.012 7.417 1.00 94.44 200 ASN A N 1
ATOM 1633 C CA . ASN A 1 200 ? 9.028 -7.188 6.184 1.00 94.44 200 ASN A CA 1
ATOM 1634 C C . ASN A 1 200 ? 9.108 -5.899 5.358 1.00 94.44 200 ASN A C 1
ATOM 1636 O O . ASN A 1 200 ? 9.654 -5.954 4.263 1.00 94.44 200 ASN A O 1
ATOM 1640 N N . ARG A 1 201 ? 8.584 -4.769 5.865 1.00 94.88 201 ARG A N 1
ATOM 1641 C CA . ARG A 1 201 ? 8.568 -3.474 5.169 1.00 94.88 201 ARG A CA 1
ATOM 1642 C C . ARG A 1 201 ? 7.887 -3.569 3.793 1.00 94.88 201 ARG A C 1
ATOM 1644 O O . ARG A 1 201 ? 8.441 -3.142 2.789 1.00 94.88 201 ARG A O 1
ATOM 1651 N N . ILE A 1 202 ? 6.680 -4.140 3.751 1.00 96.50 202 ILE A N 1
ATOM 1652 C CA . ILE A 1 202 ? 5.858 -4.260 2.533 1.00 96.50 202 ILE A CA 1
ATOM 1653 C C . ILE A 1 202 ? 4.541 -3.518 2.760 1.00 96.50 202 ILE A C 1
ATOM 1655 O O . ILE A 1 202 ? 3.691 -3.981 3.523 1.00 96.50 202 ILE A O 1
ATOM 1659 N N . GLY A 1 203 ? 4.380 -2.357 2.121 1.00 95.94 203 GLY A N 1
ATOM 1660 C CA . GLY A 1 203 ? 3.193 -1.492 2.175 1.00 95.94 203 GLY A CA 1
ATOM 1661 C C . GLY A 1 203 ? 2.855 -0.909 3.547 1.00 95.94 203 GLY A C 1
ATOM 1662 O O . GLY A 1 203 ? 1.851 -0.217 3.685 1.00 95.94 203 GLY A O 1
ATOM 1663 N N . ILE A 1 204 ? 3.662 -1.166 4.575 1.00 97.50 204 ILE A N 1
ATOM 1664 C CA . ILE A 1 204 ? 3.499 -0.576 5.902 1.00 97.50 204 ILE A CA 1
ATOM 1665 C C . ILE A 1 204 ? 4.843 -0.004 6.335 1.00 97.50 204 ILE A C 1
ATOM 1667 O O . ILE A 1 204 ? 5.776 -0.760 6.604 1.00 97.50 204 ILE A O 1
ATOM 1671 N N . GLY A 1 205 ? 4.916 1.325 6.379 1.00 94.69 205 GLY A N 1
ATOM 1672 C CA . GLY A 1 205 ? 6.070 2.079 6.863 1.00 94.69 205 GLY A CA 1
ATOM 1673 C C . GLY A 1 205 ? 5.825 2.629 8.265 1.00 94.69 205 GLY A C 1
ATOM 1674 O O . GLY A 1 205 ? 4.685 2.887 8.662 1.00 94.69 205 GLY A O 1
ATOM 1675 N N . THR A 1 206 ? 6.882 2.785 9.052 1.00 92.31 206 THR A N 1
ATOM 1676 C CA . THR A 1 206 ? 6.803 3.388 10.389 1.00 92.31 206 THR A CA 1
ATOM 1677 C C . THR A 1 206 ? 8.016 4.262 10.628 1.00 92.31 206 THR A C 1
ATOM 1679 O O . THR A 1 206 ? 9.136 3.778 10.785 1.00 92.31 206 THR A O 1
ATOM 1682 N N . PHE A 1 207 ? 7.767 5.560 10.718 1.00 89.94 207 PHE A N 1
ATOM 1683 C CA . PHE A 1 207 ? 8.773 6.577 10.914 1.00 89.94 207 PHE A CA 1
ATOM 1684 C C . PHE A 1 207 ? 8.708 7.121 12.337 1.00 89.94 207 PHE A C 1
ATOM 1686 O O . PHE A 1 207 ? 7.709 7.682 12.786 1.00 89.94 207 PHE A O 1
ATOM 1693 N N . LYS A 1 208 ? 9.803 6.965 13.081 1.00 84.06 208 LYS A N 1
ATOM 1694 C CA . LYS A 1 208 ? 9.891 7.496 14.442 1.00 84.06 208 LYS A CA 1
ATOM 1695 C C . LYS A 1 208 ? 10.563 8.863 14.403 1.00 84.06 208 LYS A C 1
ATOM 1697 O O . LYS A 1 208 ? 11.748 8.933 14.079 1.00 84.06 208 LYS A O 1
ATOM 1702 N N . PRO A 1 209 ? 9.852 9.948 14.759 1.00 78.25 209 PRO A N 1
ATOM 1703 C CA . PRO A 1 209 ? 10.463 11.263 14.791 1.00 78.25 209 PRO A CA 1
ATOM 1704 C C . PRO A 1 209 ? 11.597 11.279 15.819 1.00 78.25 209 PRO A C 1
ATOM 1706 O O . PRO A 1 209 ? 11.421 10.865 16.967 1.00 78.25 209 PRO A O 1
ATOM 1709 N N . SER A 1 210 ? 12.755 11.756 15.377 1.00 80.31 210 SER A N 1
ATOM 1710 C CA . SER A 1 210 ? 13.951 11.967 16.195 1.00 80.31 210 SER A CA 1
ATOM 1711 C C . SER A 1 210 ? 14.254 13.466 16.284 1.00 80.31 210 SER A C 1
ATOM 1713 O O . SER A 1 210 ? 13.486 14.287 15.778 1.00 80.31 210 SER A O 1
ATOM 1715 N N . ASP A 1 211 ? 15.338 13.855 16.962 1.00 81.44 211 ASP A N 1
ATOM 1716 C CA . ASP A 1 211 ? 15.728 15.268 17.016 1.00 81.44 211 ASP A CA 1
ATOM 1717 C C . ASP A 1 211 ? 15.930 15.808 15.581 1.00 81.44 211 ASP A C 1
ATOM 1719 O O . ASP A 1 211 ? 16.727 15.222 14.834 1.00 81.44 211 ASP A O 1
ATOM 1723 N N . PRO A 1 212 ? 15.255 16.910 15.185 1.00 75.19 212 PRO A N 1
ATOM 1724 C CA . PRO A 1 212 ? 15.288 17.438 13.820 1.00 75.19 212 PRO A CA 1
ATOM 1725 C C . PRO A 1 212 ? 16.690 17.737 13.285 1.00 75.19 212 PRO A C 1
ATOM 1727 O O . PRO A 1 212 ? 16.894 17.739 12.077 1.00 75.19 212 PRO A O 1
ATOM 1730 N N . LYS A 1 213 ? 17.666 18.011 14.162 1.00 78.88 213 LYS A N 1
ATOM 1731 C CA . LYS A 1 213 ? 19.055 18.281 13.756 1.00 78.88 213 LYS A CA 1
ATOM 1732 C C . LYS A 1 213 ? 19.831 17.019 13.395 1.00 78.88 213 LYS A C 1
ATOM 1734 O O . LYS A 1 213 ? 20.871 17.116 12.755 1.00 78.88 213 LYS A O 1
ATOM 1739 N N . SER A 1 214 ? 19.360 15.867 13.857 1.00 75.31 214 SER A N 1
ATOM 1740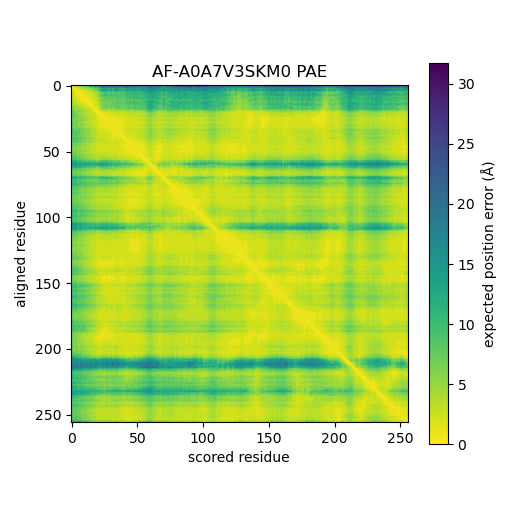 C CA . SER A 1 214 ? 19.996 14.560 13.664 1.00 75.31 214 SER A CA 1
ATOM 1741 C C . SER A 1 214 ? 19.222 13.644 12.723 1.00 75.31 214 SER A C 1
ATOM 1743 O O . SER A 1 214 ? 19.682 12.547 12.430 1.00 75.31 214 SER A O 1
ATOM 1745 N N . GLN A 1 215 ? 18.039 14.072 12.288 1.00 80.00 215 GLN A N 1
ATOM 1746 C CA . GLN A 1 215 ? 17.150 13.254 11.488 1.00 80.00 215 GLN A CA 1
ATOM 1747 C C . GLN A 1 215 ? 17.622 13.207 10.037 1.00 80.00 215 GLN A C 1
ATOM 1749 O O . GLN A 1 215 ? 17.735 14.244 9.381 1.00 80.00 215 GLN A O 1
ATOM 1754 N N . ASP A 1 216 ? 17.873 11.999 9.540 1.00 84.06 216 ASP A N 1
ATOM 1755 C CA . ASP A 1 216 ? 18.215 11.789 8.142 1.00 84.06 216 ASP A CA 1
ATOM 1756 C C . ASP A 1 216 ? 16.937 11.697 7.295 1.00 84.06 216 ASP A C 1
ATOM 1758 O O . ASP A 1 216 ? 16.050 10.878 7.534 1.00 84.06 216 ASP A O 1
ATOM 1762 N N . VAL A 1 217 ? 16.836 12.560 6.283 1.00 86.69 217 VAL A N 1
ATOM 1763 C CA . VAL A 1 217 ? 15.714 12.583 5.332 1.00 86.69 217 VAL A CA 1
ATOM 1764 C C . VAL A 1 217 ? 15.707 11.325 4.452 1.00 86.69 217 VAL A C 1
ATOM 1766 O O . VAL A 1 217 ? 14.661 10.953 3.904 1.00 86.69 217 VAL A O 1
ATOM 1769 N N . SER A 1 218 ? 16.849 10.641 4.337 1.00 89.12 218 SER A N 1
ATOM 1770 C CA . SER A 1 218 ? 16.964 9.384 3.599 1.00 89.12 218 SER A CA 1
ATOM 1771 C C . SER A 1 218 ? 16.086 8.276 4.190 1.00 89.12 218 SER A C 1
ATOM 1773 O O . SER A 1 218 ? 15.542 7.470 3.440 1.00 89.12 218 SER A O 1
ATOM 1775 N N . GLU A 1 219 ? 15.809 8.304 5.500 1.00 89.69 219 GLU A N 1
ATOM 1776 C CA . GLU A 1 219 ? 14.885 7.362 6.147 1.00 89.69 219 GLU A CA 1
ATOM 1777 C C . GLU A 1 219 ? 13.462 7.454 5.578 1.00 89.69 219 GLU A C 1
ATOM 1779 O O . GLU A 1 219 ? 12.740 6.462 5.551 1.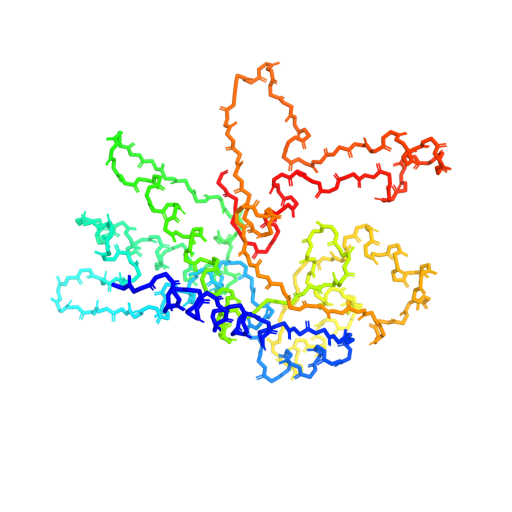00 89.69 219 GLU A O 1
ATOM 1784 N N . LEU A 1 220 ? 13.045 8.625 5.085 1.00 91.19 220 LEU A N 1
ATOM 1785 C CA . LEU A 1 220 ? 11.740 8.811 4.444 1.00 91.19 220 LEU A CA 1
ATOM 1786 C C . LEU A 1 220 ? 11.792 8.556 2.941 1.00 91.19 220 LEU A C 1
ATOM 1788 O O . LEU A 1 220 ? 10.873 7.955 2.386 1.00 91.19 220 LEU A O 1
ATOM 1792 N N . THR A 1 221 ? 12.837 9.054 2.281 1.00 91.75 221 THR A N 1
ATOM 1793 C CA . THR A 1 221 ? 12.877 9.186 0.816 1.00 91.75 221 THR A CA 1
ATOM 1794 C C . THR A 1 221 ? 13.676 8.097 0.110 1.00 91.75 221 THR A C 1
ATOM 1796 O O . THR A 1 221 ? 13.388 7.814 -1.050 1.00 91.75 221 THR A O 1
ATOM 1799 N N . GLY A 1 222 ? 14.593 7.430 0.809 1.00 92.62 222 GLY A N 1
ATOM 1800 C CA . GLY A 1 222 ? 15.596 6.539 0.236 1.00 92.62 222 GLY A CA 1
ATOM 1801 C C . GLY A 1 222 ? 16.970 7.201 0.130 1.00 92.62 222 GLY A C 1
ATOM 1802 O O . GLY A 1 222 ? 17.167 8.362 0.498 1.00 92.62 222 GLY A O 1
ATOM 1803 N N . SER A 1 223 ? 17.949 6.458 -0.378 1.00 93.25 223 SER A N 1
ATOM 1804 C CA . SER A 1 223 ? 19.355 6.882 -0.405 1.00 93.25 223 SER A CA 1
ATOM 1805 C C . SER A 1 223 ? 20.061 6.509 -1.707 1.00 93.25 223 SER A C 1
ATOM 1807 O O . SER A 1 223 ? 19.653 5.596 -2.418 1.00 93.25 223 SER A O 1
ATOM 1809 N N . VAL A 1 224 ? 21.155 7.202 -2.031 1.00 91.88 224 VAL A N 1
ATOM 1810 C CA . VAL A 1 224 ? 22.013 6.827 -3.165 1.00 91.88 224 VAL A CA 1
ATOM 1811 C C . VAL A 1 224 ? 22.810 5.572 -2.812 1.00 91.88 224 VAL A C 1
ATOM 1813 O O . VAL A 1 224 ? 23.496 5.508 -1.792 1.00 91.88 224 VAL A O 1
ATOM 1816 N N . ASN A 1 225 ? 22.773 4.582 -3.695 1.00 90.81 225 ASN A N 1
ATOM 1817 C CA . ASN A 1 225 ? 23.566 3.373 -3.599 1.00 90.81 225 ASN A CA 1
ATOM 1818 C C . ASN A 1 225 ? 24.979 3.623 -4.147 1.00 90.81 225 ASN A C 1
ATOM 1820 O O . ASN A 1 225 ? 25.225 3.539 -5.349 1.00 90.81 225 ASN A O 1
ATOM 1824 N N . LEU A 1 226 ? 25.924 3.923 -3.252 1.00 90.88 226 LEU A N 1
ATOM 1825 C CA . LEU A 1 226 ? 27.308 4.257 -3.618 1.00 90.88 226 LEU A CA 1
ATOM 1826 C C . LEU A 1 226 ? 28.044 3.121 -4.348 1.00 90.88 226 LEU A C 1
ATOM 1828 O O . LEU A 1 226 ? 28.920 3.384 -5.175 1.00 90.88 226 LEU A O 1
ATOM 1832 N N . GLN A 1 227 ? 27.686 1.865 -4.068 1.00 91.44 227 GLN A N 1
ATOM 1833 C CA . GLN A 1 227 ? 28.260 0.719 -4.767 1.00 91.44 227 GLN A CA 1
ATOM 1834 C C . GLN A 1 227 ? 27.801 0.711 -6.228 1.00 91.44 227 GLN A C 1
ATOM 1836 O O . GLN A 1 227 ? 28.634 0.738 -7.133 1.00 91.44 227 GLN A O 1
ATOM 1841 N N . MET A 1 228 ? 26.488 0.783 -6.456 1.00 89.81 228 MET A N 1
ATOM 1842 C CA . MET A 1 228 ? 25.925 0.852 -7.807 1.00 89.81 228 MET A CA 1
ATOM 1843 C C . MET A 1 228 ? 26.379 2.107 -8.555 1.00 89.81 228 MET A C 1
ATOM 1845 O O . MET A 1 228 ? 26.619 2.043 -9.756 1.00 89.81 228 MET A O 1
ATOM 1849 N N . LEU A 1 229 ? 26.561 3.238 -7.862 1.00 92.38 229 LEU A N 1
ATOM 1850 C CA . LEU A 1 229 ? 27.108 4.459 -8.458 1.00 92.38 229 LEU A CA 1
ATOM 1851 C C . LEU A 1 229 ? 28.525 4.241 -8.999 1.00 92.38 229 LEU A C 1
ATOM 1853 O O . LEU A 1 229 ? 28.852 4.742 -10.070 1.00 92.38 229 LEU A O 1
ATOM 1857 N N . THR A 1 230 ? 29.356 3.489 -8.278 1.00 91.81 230 THR A N 1
ATOM 1858 C CA . THR A 1 230 ? 30.727 3.181 -8.707 1.00 91.81 230 THR A CA 1
ATOM 1859 C C . THR A 1 230 ? 30.734 2.254 -9.924 1.00 91.81 230 THR A C 1
ATOM 1861 O O . THR A 1 230 ? 31.572 2.408 -10.809 1.00 91.81 230 THR A O 1
ATOM 1864 N N . GLU A 1 231 ? 29.791 1.311 -9.986 1.00 91.38 231 GLU A N 1
ATOM 1865 C CA . GLU A 1 231 ? 29.669 0.346 -11.085 1.00 91.38 231 GLU A CA 1
ATOM 1866 C C . GLU A 1 231 ? 29.042 0.955 -12.355 1.00 91.38 231 GLU A C 1
ATOM 1868 O O . GLU A 1 231 ? 29.520 0.704 -13.460 1.00 91.38 231 GLU A O 1
ATOM 1873 N N . ILE A 1 232 ? 27.987 1.764 -12.214 1.00 91.00 232 ILE A N 1
ATOM 1874 C CA . ILE A 1 232 ? 27.226 2.355 -13.331 1.00 91.00 232 ILE A CA 1
ATOM 1875 C C . ILE A 1 232 ? 27.822 3.699 -13.775 1.00 91.00 232 ILE A C 1
ATOM 1877 O O . ILE A 1 232 ? 27.764 4.048 -14.954 1.00 91.00 232 ILE A O 1
ATOM 1881 N N . GLY A 1 233 ? 28.390 4.470 -12.846 1.00 87.88 233 GLY A N 1
ATOM 1882 C CA . GLY A 1 233 ? 29.027 5.762 -13.117 1.00 87.88 233 GLY A CA 1
ATOM 1883 C C . GLY A 1 233 ? 28.067 6.919 -13.418 1.00 87.88 233 GLY A C 1
ATOM 1884 O O . GLY A 1 233 ? 28.528 8.005 -13.766 1.00 87.88 233 GLY A O 1
ATOM 1885 N N . VAL A 1 234 ? 26.748 6.716 -13.302 1.00 90.94 234 VAL A N 1
ATOM 1886 C CA . VAL A 1 234 ? 25.722 7.720 -13.628 1.00 90.94 234 VAL A CA 1
ATOM 1887 C C . VAL A 1 234 ? 24.735 7.854 -12.473 1.00 90.94 234 VAL A C 1
ATOM 1889 O O . VAL A 1 234 ? 23.931 6.962 -12.229 1.00 90.94 234 VAL A O 1
ATOM 1892 N N . GLU A 1 235 ? 24.765 8.994 -11.782 1.00 84.88 235 GLU A N 1
ATOM 1893 C CA . GLU A 1 235 ? 23.900 9.269 -10.621 1.00 84.88 235 GLU A CA 1
ATOM 1894 C C . GLU A 1 235 ? 22.406 9.329 -10.977 1.00 84.88 235 GLU A C 1
ATOM 1896 O O . GLU A 1 235 ? 21.557 8.983 -10.163 1.00 84.88 235 GLU A O 1
ATOM 1901 N N . SER A 1 236 ? 22.071 9.723 -12.209 1.00 88.00 236 SER A N 1
ATOM 1902 C CA . SER A 1 236 ? 20.685 9.775 -12.687 1.00 88.00 236 SER A CA 1
ATOM 1903 C C . SER A 1 236 ? 20.108 8.413 -13.092 1.00 88.00 236 SER A C 1
ATOM 1905 O O . SER A 1 236 ? 18.932 8.346 -13.458 1.00 88.00 236 SER A O 1
ATOM 1907 N N . ASP A 1 237 ? 20.898 7.334 -13.056 1.00 91.44 237 ASP A N 1
ATOM 1908 C CA . ASP A 1 237 ? 20.398 5.991 -13.338 1.00 91.44 237 ASP A CA 1
ATOM 1909 C C . ASP A 1 237 ? 19.528 5.504 -12.165 1.00 91.44 237 ASP A C 1
ATOM 1911 O O . ASP A 1 237 ? 19.981 5.493 -11.019 1.00 91.44 237 ASP A O 1
ATOM 1915 N N . PRO A 1 238 ? 18.283 5.065 -12.411 1.00 91.88 238 PRO A N 1
ATOM 1916 C CA . PRO A 1 238 ? 17.367 4.692 -11.338 1.00 91.88 238 PRO A CA 1
ATOM 1917 C C . PRO A 1 238 ? 17.841 3.504 -10.495 1.00 91.88 238 PRO A C 1
ATOM 1919 O O . PRO A 1 238 ? 17.382 3.343 -9.369 1.00 91.88 238 PRO A O 1
ATOM 1922 N N . ARG A 1 239 ? 18.762 2.677 -11.004 1.00 92.31 239 ARG A N 1
ATOM 1923 C CA . ARG A 1 239 ? 19.350 1.549 -10.262 1.00 92.31 239 ARG A CA 1
ATOM 1924 C C . ARG A 1 239 ? 20.377 1.998 -9.220 1.00 92.31 239 ARG A C 1
ATOM 1926 O O . ARG A 1 239 ? 20.756 1.208 -8.362 1.00 92.31 239 ARG A O 1
ATOM 1933 N N . VAL A 1 240 ? 20.823 3.252 -9.292 1.00 94.38 240 VAL A N 1
ATOM 1934 C CA . VAL A 1 240 ? 21.755 3.872 -8.341 1.00 94.38 240 VAL A CA 1
ATOM 1935 C C . VAL A 1 240 ? 21.019 4.441 -7.118 1.00 94.38 240 VAL A C 1
ATOM 1937 O O . VAL A 1 240 ? 21.653 4.929 -6.188 1.00 94.38 240 VAL A O 1
ATOM 1940 N N . TYR A 1 241 ? 19.691 4.331 -7.053 1.00 93.94 241 TYR A N 1
ATOM 1941 C CA . TYR A 1 241 ? 18.893 4.792 -5.919 1.00 93.94 241 TYR A CA 1
ATOM 1942 C C . TYR A 1 241 ? 18.245 3.619 -5.170 1.00 93.94 241 TYR A C 1
ATOM 1944 O O . TYR A 1 241 ? 17.577 2.774 -5.766 1.00 93.94 241 TYR A O 1
ATOM 1952 N N . ASN A 1 242 ? 18.422 3.577 -3.852 1.00 93.38 242 ASN A N 1
ATOM 1953 C CA . ASN A 1 242 ? 17.713 2.665 -2.964 1.00 93.38 242 ASN A CA 1
ATOM 1954 C C . ASN A 1 242 ? 16.346 3.269 -2.627 1.00 93.38 242 ASN A C 1
ATOM 1956 O O . ASN A 1 242 ? 16.254 4.316 -1.991 1.00 93.38 242 ASN A O 1
ATOM 1960 N N . PHE A 1 243 ? 15.274 2.587 -3.025 1.00 94.06 243 PHE A N 1
ATOM 1961 C CA . PHE A 1 243 ? 13.895 2.965 -2.698 1.00 94.06 243 PHE A CA 1
ATOM 1962 C C . PHE A 1 243 ? 13.456 2.330 -1.370 1.00 94.06 243 PHE A C 1
ATOM 1964 O O . PHE A 1 243 ? 12.416 1.686 -1.287 1.00 94.06 243 PHE A O 1
ATOM 1971 N N . ASP A 1 244 ? 14.282 2.474 -0.335 1.00 91.75 244 ASP A N 1
ATOM 1972 C CA . ASP A 1 244 ? 14.130 1.831 0.976 1.00 91.75 244 ASP A CA 1
ATOM 1973 C C . ASP A 1 244 ? 13.626 2.774 2.079 1.00 91.75 244 ASP A C 1
ATOM 1975 O O . ASP A 1 244 ? 13.444 2.340 3.219 1.00 91.75 244 ASP A O 1
ATOM 1979 N N . GLY A 1 245 ? 13.365 4.041 1.747 1.00 94.56 245 GLY A N 1
ATOM 1980 C CA . GLY A 1 245 ? 12.714 4.994 2.646 1.00 94.56 245 GLY A CA 1
ATOM 1981 C C . GLY A 1 245 ? 11.259 4.625 2.966 1.00 94.56 245 GLY A C 1
ATOM 1982 O O . GLY A 1 245 ? 10.569 4.000 2.156 1.00 94.56 245 GLY A O 1
ATOM 1983 N N . GLU A 1 246 ? 10.764 5.037 4.135 1.00 94.88 246 GLU A N 1
ATOM 1984 C CA . GLU A 1 246 ? 9.438 4.658 4.648 1.00 94.88 246 GLU A CA 1
ATOM 1985 C C . GLU A 1 246 ? 8.282 5.059 3.714 1.00 94.88 246 GLU A C 1
ATOM 1987 O O . GLU A 1 246 ? 7.286 4.341 3.644 1.00 94.88 246 GLU A O 1
ATOM 1992 N N . LEU A 1 247 ? 8.413 6.145 2.937 1.00 94.50 247 LEU A N 1
ATOM 1993 C CA . LEU A 1 247 ? 7.399 6.532 1.943 1.00 94.50 247 LEU A CA 1
ATOM 1994 C C . LEU A 1 247 ? 7.347 5.563 0.755 1.00 94.50 247 LEU A C 1
ATOM 1996 O O . LEU A 1 247 ? 6.265 5.286 0.237 1.00 94.50 247 LEU A O 1
ATOM 2000 N N . ASN A 1 248 ? 8.499 5.034 0.335 1.00 95.19 248 ASN A N 1
ATOM 2001 C CA . ASN A 1 248 ? 8.585 4.045 -0.742 1.00 95.19 248 ASN A CA 1
ATOM 2002 C C . ASN A 1 248 ? 8.048 2.688 -0.280 1.00 95.19 248 ASN A C 1
ATOM 2004 O O . ASN A 1 248 ? 7.321 2.019 -1.010 1.00 95.19 248 ASN A O 1
ATOM 2008 N N . ILE A 1 249 ? 8.368 2.310 0.957 1.00 95.31 249 ILE A N 1
ATOM 2009 C CA . ILE A 1 249 ? 7.905 1.071 1.590 1.00 95.31 249 ILE A CA 1
ATOM 2010 C C . ILE A 1 249 ? 6.403 1.072 1.807 1.00 95.31 249 ILE A C 1
ATOM 2012 O O . ILE A 1 249 ? 5.744 0.073 1.532 1.00 95.31 249 ILE A O 1
ATOM 2016 N N . ALA A 1 250 ? 5.856 2.185 2.294 1.00 96.25 250 ALA A N 1
ATOM 2017 C CA . ALA A 1 250 ? 4.434 2.338 2.562 1.00 96.25 250 ALA A CA 1
ATOM 2018 C C . ALA A 1 250 ? 3.588 2.486 1.287 1.00 96.25 250 ALA A C 1
ATOM 2020 O O . ALA A 1 250 ? 2.373 2.686 1.383 1.00 96.25 250 ALA A O 1
ATOM 2021 N N . ASN A 1 251 ? 4.198 2.408 0.098 1.00 95.38 251 ASN A N 1
ATOM 2022 C CA . ASN A 1 251 ? 3.496 2.557 -1.165 1.00 95.38 251 ASN A CA 1
ATOM 2023 C C . ASN A 1 251 ? 2.273 1.627 -1.224 1.00 95.38 251 ASN A C 1
ATOM 2025 O O . ASN A 1 251 ? 2.345 0.441 -0.900 1.00 95.38 251 ASN A O 1
ATOM 2029 N N . ARG A 1 252 ? 1.128 2.197 -1.618 1.00 94.75 252 ARG A N 1
ATOM 2030 C CA . ARG A 1 252 ? -0.193 1.537 -1.679 1.00 94.75 252 ARG A CA 1
ATOM 2031 C C . ARG A 1 252 ? -0.749 1.010 -0.344 1.00 94.75 252 ARG A C 1
ATOM 2033 O O . ARG A 1 252 ? -1.820 0.400 -0.356 1.00 94.75 252 ARG A O 1
ATOM 2040 N N . GLY A 1 253 ? -0.107 1.292 0.789 1.00 95.75 253 GLY A N 1
ATOM 2041 C CA . GLY A 1 253 ? -0.608 0.956 2.121 1.00 95.75 253 GLY A CA 1
ATOM 2042 C C . GLY A 1 253 ? -0.575 2.139 3.092 1.00 95.75 253 GLY A C 1
ATOM 2043 O O . GLY A 1 253 ? -1.191 3.168 2.814 1.00 95.75 253 GLY A O 1
ATOM 2044 N N . ILE A 1 254 ? 0.039 1.976 4.269 1.00 96.12 254 ILE A N 1
ATOM 2045 C CA . ILE A 1 254 ? -0.022 2.947 5.378 1.00 96.12 254 ILE A CA 1
ATOM 2046 C C . ILE A 1 254 ? 1.385 3.332 5.833 1.00 96.12 254 ILE A C 1
ATOM 2048 O O . ILE A 1 254 ? 2.229 2.469 6.054 1.00 96.12 254 ILE A O 1
ATOM 2052 N N . MET A 1 255 ? 1.603 4.627 6.051 1.00 94.81 255 MET A N 1
ATOM 2053 C CA . MET A 1 255 ? 2.761 5.146 6.777 1.00 94.81 255 MET A CA 1
ATOM 2054 C C . MET A 1 255 ? 2.283 5.773 8.090 1.00 94.81 255 MET A C 1
ATOM 2056 O O . MET A 1 255 ? 1.337 6.566 8.074 1.00 94.81 255 MET A O 1
ATOM 2060 N N . GLU A 1 256 ? 2.924 5.406 9.199 1.00 90.88 256 GLU A N 1
ATOM 2061 C CA . GLU A 1 256 ? 2.832 6.107 10.492 1.00 90.88 256 GLU A CA 1
ATOM 2062 C C . GLU A 1 256 ? 4.045 7.011 10.696 1.00 90.88 256 GLU A C 1
ATOM 2064 O O . GLU A 1 256 ? 5.173 6.488 10.550 1.00 90.88 256 GLU A O 1
#

pLDDT: mean 93.27, std 4.86, range [62.66, 98.69]

Sequence (256 aa):
MKPSEFLKQAEELRQSEQSLYWEGTFADYLEIVTQKPQVADLAHARVYDMIMAAGVDEPEGRPKQYRFFRSEIFGLDKTLQQIVEEYFAPAARRLDVRKRILMLVGPVGGGKSTLVTMLKRGLERYSRTEEGAVYAIKGCPMHEEPLHLIPEDLRADFRRQFGIYIEGDLCPVCRWRLKEEFQGKIDQVPVERIFFSERNRIGIGTFKPSDPKSQDVSELTGSVNLQMLTEIGVESDPRVYNFDGELNIANRGIME

Solvent-accessible surface area (backbone atoms only — not comparable to full-atom values): 14416 Å² total; per-residue (Å²): 132,56,74,68,57,54,52,51,51,54,48,52,50,51,52,56,56,58,70,65,60,47,74,46,28,38,53,58,47,51,58,50,39,70,76,41,54,65,46,67,52,52,34,46,29,51,55,36,49,50,40,54,72,57,33,72,47,78,53,87,98,52,67,52,44,50,50,62,46,61,86,85,58,77,95,48,44,66,60,52,40,43,51,45,62,71,41,24,47,44,19,43,72,70,37,76,63,60,83,54,84,90,81,90,83,76,64,88,87,69,50,61,69,56,51,52,51,50,51,54,55,46,47,29,56,34,20,74,38,86,82,40,34,36,54,17,31,59,92,40,75,41,53,41,60,56,75,38,68,55,56,74,88,50,47,64,56,48,25,72,75,65,72,48,77,84,82,81,68,60,50,63,52,54,48,49,41,36,50,74,76,43,69,65,47,54,54,71,40,48,28,27,51,50,59,41,28,64,90,76,48,30,24,26,20,76,66,79,89,63,62,80,93,76,54,63,67,40,59,44,69,21,46,75,34,66,68,44,30,70,75,70,70,41,82,86,41,49,80,18,48,40,48,75,2,31,58,33,22,12,37,74,48,45,69,83